Protein AF-A0A246A9D0-F1 (afdb_monomer_lite)

Foldseek 3Di:
DDDAAADDQLCQFAVAADAFLLLLLCQQAVVVCVQLVVDDDPQWDHDNQWIDHPNAIAGEFEAEDDQFPPDRSVQLDDADPPVCCVVRPRNRHTGFQWCADPPPPPHYTYGYDAQLSSVVSSQSRHFDSPLQTGRLSQLLVQQPVLLVQAHDNRDRRALQSVQLRQQRGDDDQKHFQFKDFPQVLVLVLQQVVCVVVVHDRGHRDGDGGAHLQVDAFSKWKGWAFSDDSRGTGIKTFNGGWDWDDPVLADPDDPQFDTKTKTKIWHWFHQDPDTQADSPNPDDDRDHTGTDIAIWMFTAGPRRHGFWIGSDSPGHIDGAPPRDPDPPDTHIGMITIMTGD

Secondary structure (DSSP, 8-state):
-PPP--S--HHHH-SS-BSSHHHHHHHHHHHHHHHTTSS--TTEEEETTEEEETTEEEEEEEE---PPTT--GGGG--PPPTTTTTTS-TTTS----EEE-TTS-TTEEEEE--HHHHHHHHHHSBS-SSTTT-HHHHHHHHB-TT-TTS--TT----HHHHHHHGGGBPSSSEEEEEEEE-HHHHHHHHHHHHHHTT----------B--GGG--TT-EEEEEESSSSS-EEEEEESSPPEEE-GGGSSS--TT--EEEEEEEEEE--SSSS-SS-----S--S----EEEEEEEEEE-TT--EEEEESSTTSPPEEBTTT-S--SS--EEEEEEEEE-

Structure (mmCIF, N/CA/C/O backbone):
data_AF-A0A246A9D0-F1
#
_entry.id   AF-A0A246A9D0-F1
#
loop_
_atom_site.group_PDB
_atom_site.id
_atom_site.type_symbol
_atom_site.label_atom_id
_atom_site.label_alt_id
_atom_site.label_comp_id
_atom_site.label_asym_id
_atom_site.label_entity_id
_atom_site.label_seq_id
_atom_site.pdbx_PDB_ins_code
_atom_site.Cartn_x
_atom_site.Cartn_y
_atom_site.Cartn_z
_atom_site.occupancy
_atom_site.B_iso_or_equiv
_atom_site.auth_seq_id
_atom_site.auth_comp_id
_atom_site.auth_asym_id
_atom_site.auth_atom_id
_atom_site.pdbx_PDB_model_num
ATOM 1 N N . MET A 1 1 ? 21.970 18.737 13.808 1.00 28.14 1 MET A N 1
ATOM 2 C CA . MET A 1 1 ? 21.543 17.536 13.067 1.00 28.14 1 MET A CA 1
ATOM 3 C C . MET A 1 1 ? 21.321 17.969 11.633 1.00 28.14 1 MET A C 1
ATOM 5 O O . MET A 1 1 ? 20.649 18.972 11.438 1.00 28.14 1 MET A O 1
ATOM 9 N N . LEU A 1 2 ? 22.009 17.338 10.680 1.00 22.83 2 LEU A N 1
ATOM 10 C CA . LEU A 1 2 ? 21.903 17.674 9.257 1.00 22.83 2 LEU A CA 1
ATOM 11 C C . LEU A 1 2 ? 20.513 17.261 8.746 1.00 22.83 2 LEU A C 1
ATOM 13 O O . LEU A 1 2 ? 20.059 16.183 9.126 1.00 22.83 2 LEU A O 1
ATOM 17 N N . PRO A 1 3 ? 19.841 18.086 7.925 1.00 24.70 3 PRO A N 1
ATOM 18 C CA . PRO A 1 3 ? 18.608 17.685 7.265 1.00 24.70 3 PRO A CA 1
ATOM 19 C C . PRO A 1 3 ? 18.956 16.577 6.277 1.00 24.70 3 PRO A C 1
ATOM 21 O O . PRO A 1 3 ? 19.857 16.742 5.451 1.00 24.70 3 PRO A O 1
ATOM 24 N N . ILE A 1 4 ? 18.300 15.432 6.409 1.00 28.48 4 ILE A N 1
ATOM 25 C CA . ILE A 1 4 ? 18.505 14.326 5.491 1.00 28.48 4 ILE A CA 1
ATOM 26 C C . ILE A 1 4 ? 17.494 14.472 4.350 1.00 28.48 4 ILE A C 1
ATOM 28 O O . ILE A 1 4 ? 16.299 14.566 4.594 1.00 28.48 4 ILE A O 1
ATOM 32 N N . ASN A 1 5 ? 17.998 14.594 3.121 1.00 30.86 5 ASN A N 1
ATOM 33 C CA . ASN A 1 5 ? 17.214 14.730 1.894 1.00 30.86 5 ASN A CA 1
ATOM 34 C C . ASN A 1 5 ? 16.819 13.334 1.387 1.00 30.86 5 ASN A C 1
ATOM 36 O O . ASN A 1 5 ? 17.647 12.672 0.766 1.00 30.86 5 ASN A O 1
ATOM 40 N N . TYR A 1 6 ? 15.579 12.895 1.592 1.00 46.28 6 TYR A N 1
ATOM 41 C CA . TYR A 1 6 ? 15.056 11.665 0.978 1.00 46.28 6 TYR A CA 1
ATOM 42 C C . TYR A 1 6 ? 13.745 11.887 0.250 1.00 46.28 6 TYR A C 1
ATOM 44 O O . TYR A 1 6 ? 12.686 11.704 0.813 1.00 46.28 6 TYR A O 1
ATOM 52 N N . PHE A 1 7 ? 13.859 12.357 -0.979 1.00 51.41 7 PHE A N 1
ATOM 53 C CA . PHE A 1 7 ? 13.058 12.110 -2.178 1.00 51.41 7 PHE A CA 1
ATOM 54 C C . PHE A 1 7 ? 13.667 13.122 -3.146 1.00 51.41 7 PHE A C 1
ATOM 56 O O . PHE A 1 7 ? 13.762 14.310 -2.826 1.00 51.41 7 PHE A O 1
ATOM 63 N N . ALA A 1 8 ? 14.146 12.682 -4.306 1.00 51.03 8 ALA A N 1
ATOM 64 C CA . ALA A 1 8 ? 14.283 13.639 -5.392 1.00 51.03 8 ALA A CA 1
ATOM 65 C C . ALA A 1 8 ? 12.881 14.266 -5.623 1.00 51.03 8 ALA A C 1
ATOM 67 O O . ALA A 1 8 ? 11.879 13.639 -5.272 1.00 51.03 8 ALA A O 1
ATOM 68 N N . GLY A 1 9 ? 12.764 15.522 -6.065 1.00 54.88 9 GLY A N 1
ATOM 69 C CA . GLY A 1 9 ? 11.432 16.128 -6.230 1.00 54.88 9 GLY A CA 1
ATOM 70 C C . GLY A 1 9 ? 10.523 15.247 -7.110 1.00 54.88 9 GLY A C 1
ATOM 71 O O . GLY A 1 9 ? 11.041 14.381 -7.820 1.00 54.88 9 GLY A O 1
ATOM 72 N N . PRO A 1 10 ? 9.185 15.393 -7.074 1.00 63.19 10 PRO A N 1
ATOM 73 C CA . PRO A 1 10 ? 8.278 14.555 -7.870 1.00 63.19 10 PRO A CA 1
ATOM 74 C C . PRO A 1 10 ? 8.695 14.403 -9.348 1.00 63.19 10 PRO A C 1
ATOM 76 O O . PRO A 1 10 ? 8.518 13.339 -9.939 1.00 63.19 10 PRO A O 1
ATOM 79 N N . GLU A 1 11 ? 9.321 15.441 -9.909 1.00 64.56 11 GLU A N 1
ATOM 80 C CA . GLU A 1 11 ? 9.897 15.514 -11.256 1.00 64.56 11 GLU A CA 1
ATOM 81 C C . GLU A 1 11 ? 11.075 14.569 -11.532 1.00 64.56 11 GLU A C 1
ATOM 83 O O . GLU A 1 11 ? 11.396 14.302 -12.686 1.00 64.56 11 GLU A O 1
ATOM 88 N N . ALA A 1 12 ? 11.747 14.084 -10.495 1.00 62.94 12 ALA A N 1
ATOM 89 C CA . ALA A 1 12 ? 12.838 13.137 -10.635 1.00 62.94 12 ALA A CA 1
ATOM 90 C C . ALA A 1 12 ? 12.318 11.712 -10.837 1.00 62.94 12 ALA A C 1
ATOM 92 O O . ALA A 1 12 ? 12.919 10.940 -11.567 1.00 62.94 12 ALA A O 1
ATOM 93 N N . TYR A 1 13 ? 11.179 11.365 -10.235 1.00 60.91 13 TYR A N 1
ATOM 94 C CA . TYR A 1 13 ? 10.610 10.022 -10.354 1.00 60.91 13 TYR A CA 1
ATOM 95 C C . TYR A 1 13 ? 9.811 9.825 -11.640 1.00 60.91 13 TYR A C 1
ATOM 97 O O . TYR A 1 13 ? 9.681 8.693 -12.100 1.00 60.91 13 TYR A O 1
ATOM 105 N N . ASN A 1 14 ? 9.246 10.896 -12.203 1.00 66.38 14 ASN A N 1
ATOM 106 C CA . ASN A 1 14 ? 8.351 10.812 -13.350 1.00 66.38 14 ASN A CA 1
ATOM 107 C C . ASN A 1 14 ? 8.475 12.048 -14.240 1.00 66.38 14 ASN A C 1
ATOM 109 O O . ASN A 1 14 ? 8.518 13.174 -13.743 1.00 66.38 14 ASN A O 1
ATOM 113 N N . SER A 1 15 ? 8.455 11.849 -15.561 1.00 63.91 15 SER A N 1
ATOM 114 C CA . SER A 1 15 ? 8.306 12.958 -16.512 1.00 63.91 15 SER A CA 1
ATOM 115 C C . SER A 1 15 ? 6.842 13.343 -16.750 1.00 63.91 15 SER A C 1
ATOM 117 O O . SER A 1 15 ? 6.586 14.485 -17.118 1.00 63.91 15 SER A O 1
ATOM 119 N N . ASP A 1 16 ? 5.908 12.414 -16.512 1.00 74.25 16 ASP A N 1
ATOM 120 C CA . ASP A 1 16 ? 4.453 12.598 -16.579 1.00 74.25 16 ASP A CA 1
ATOM 121 C C . ASP A 1 16 ? 3.779 11.925 -15.370 1.00 74.25 16 ASP A C 1
ATOM 123 O O . ASP A 1 16 ? 4.254 10.903 -14.880 1.00 74.25 16 ASP A O 1
ATOM 127 N N . PHE A 1 17 ? 2.679 12.496 -14.873 1.00 82.81 17 PHE A N 1
ATOM 128 C CA . PHE A 1 17 ? 1.976 12.007 -13.679 1.00 82.81 17 PHE A CA 1
ATOM 129 C C . PHE A 1 17 ? 0.718 11.218 -14.044 1.00 82.81 17 PHE A C 1
ATOM 131 O O . PHE A 1 17 ? 0.025 11.535 -15.013 1.00 82.81 17 PHE A O 1
ATOM 138 N N . PHE A 1 18 ? 0.391 10.220 -13.226 1.00 87.88 18 PHE A N 1
ATOM 139 C CA . PHE A 1 18 ? -0.818 9.415 -13.368 1.00 87.88 18 PHE A CA 1
ATOM 140 C C . PHE A 1 18 ? -2.018 10.086 -12.704 1.00 87.88 18 PHE A C 1
ATOM 142 O O . PHE A 1 18 ? -1.890 10.781 -11.689 1.00 87.88 18 PHE A O 1
ATOM 149 N N . ASN A 1 19 ? -3.212 9.826 -13.240 1.00 87.62 19 ASN A N 1
ATOM 150 C CA . ASN A 1 19 ? -4.444 10.410 -12.711 1.00 87.62 19 ASN A CA 1
ATOM 151 C C . ASN A 1 19 ? -4.951 9.671 -11.470 1.00 87.62 19 ASN A C 1
ATOM 153 O O . ASN A 1 19 ? -5.721 10.234 -10.696 1.00 87.62 19 ASN A O 1
ATOM 157 N N . SER A 1 20 ? -4.542 8.415 -11.280 1.00 90.50 20 SER A N 1
ATOM 158 C CA . SER A 1 20 ? -4.981 7.582 -10.162 1.00 90.50 20 SER A CA 1
ATOM 159 C C . SER A 1 20 ? -3.863 6.693 -9.625 1.00 90.50 20 SER A C 1
ATOM 161 O O . SER A 1 20 ? -2.919 6.335 -10.332 1.00 90.50 20 SER A O 1
ATOM 163 N N . THR A 1 21 ? -4.013 6.271 -8.372 1.00 91.94 21 THR A N 1
ATOM 164 C CA . THR A 1 21 ? -3.159 5.263 -7.729 1.00 91.94 21 THR A CA 1
ATOM 165 C C . THR A 1 21 ? -3.226 3.902 -8.427 1.00 91.94 21 THR A C 1
ATOM 167 O O . THR A 1 21 ? -2.235 3.176 -8.430 1.00 91.94 21 THR A O 1
ATOM 170 N N . ALA A 1 22 ? -4.344 3.557 -9.075 1.00 92.94 22 ALA A N 1
ATOM 171 C CA . ALA A 1 22 ? -4.466 2.337 -9.877 1.00 92.94 22 ALA A CA 1
ATOM 172 C C . ALA A 1 22 ? -3.540 2.368 -11.107 1.00 92.94 22 ALA A C 1
ATOM 174 O O . ALA A 1 22 ? -2.776 1.434 -11.335 1.00 92.94 22 ALA A O 1
ATOM 175 N N . GLU A 1 23 ? -3.560 3.467 -11.866 1.00 89.75 23 GLU A N 1
ATOM 176 C CA . GLU A 1 23 ? -2.679 3.650 -13.027 1.00 89.75 23 GLU A CA 1
ATOM 177 C C . GLU A 1 23 ? -1.203 3.685 -12.610 1.00 89.75 23 GLU A C 1
ATOM 179 O O . GLU A 1 23 ? -0.378 2.980 -13.192 1.00 89.75 23 GLU A O 1
ATOM 184 N N . ALA A 1 24 ? -0.882 4.447 -11.559 1.00 88.69 24 ALA A N 1
ATOM 185 C CA . ALA A 1 24 ? 0.480 4.536 -11.045 1.00 88.69 24 ALA A CA 1
ATOM 186 C C . ALA A 1 24 ? 0.997 3.187 -10.532 1.00 88.69 24 ALA A C 1
ATOM 188 O O . ALA A 1 24 ? 2.114 2.798 -10.854 1.00 88.69 24 ALA A O 1
ATOM 189 N N . SER A 1 25 ? 0.197 2.445 -9.762 1.00 88.69 25 SER A N 1
ATOM 190 C CA . SER A 1 25 ? 0.601 1.130 -9.248 1.00 88.69 25 SER A CA 1
ATOM 191 C C . SER A 1 25 ? 0.825 0.111 -10.359 1.00 88.69 25 SER A C 1
ATOM 193 O O . SER A 1 25 ? 1.822 -0.612 -10.304 1.00 88.69 25 SER A O 1
ATOM 195 N N . PHE A 1 26 ? -0.002 0.108 -11.408 1.00 86.81 26 PHE A N 1
ATOM 196 C CA . PHE A 1 26 ? 0.259 -0.694 -12.602 1.00 86.81 26 PHE A CA 1
ATOM 197 C C . PHE A 1 26 ? 1.587 -0.296 -13.259 1.00 86.81 26 PHE A C 1
ATOM 199 O O . PHE A 1 26 ? 2.424 -1.163 -13.517 1.00 86.81 26 PHE A O 1
ATOM 206 N N . ALA A 1 27 ? 1.827 0.997 -13.486 1.00 81.56 27 ALA A N 1
ATOM 207 C CA . ALA A 1 27 ? 3.037 1.474 -14.151 1.00 81.56 27 ALA A CA 1
ATOM 208 C C . ALA A 1 27 ? 4.320 1.195 -13.345 1.00 81.56 27 ALA A C 1
ATOM 210 O O . ALA A 1 27 ? 5.286 0.680 -13.906 1.00 81.56 27 ALA A O 1
ATOM 211 N N . VAL A 1 28 ? 4.319 1.451 -12.028 1.00 80.19 28 VAL A N 1
ATOM 212 C CA . VAL A 1 28 ? 5.441 1.130 -11.122 1.00 80.19 28 VAL A CA 1
ATOM 213 C C . VAL A 1 28 ? 5.707 -0.383 -11.090 1.00 80.19 28 VAL A C 1
ATOM 215 O O . VAL A 1 28 ? 6.864 -0.801 -11.055 1.00 80.19 28 VAL A O 1
ATOM 218 N N . SER A 1 29 ? 4.658 -1.214 -11.115 1.00 78.88 29 SER A N 1
ATOM 219 C CA . SER A 1 29 ? 4.781 -2.682 -11.048 1.00 78.88 29 SER A CA 1
ATOM 220 C C . SER A 1 29 ? 5.151 -3.320 -12.386 1.00 78.88 29 SER A C 1
ATOM 222 O O . SER A 1 29 ? 5.727 -4.407 -12.413 1.00 78.88 29 SER A O 1
ATOM 224 N N . THR A 1 30 ? 4.860 -2.657 -13.508 1.00 78.75 30 THR A N 1
ATOM 225 C CA . THR A 1 30 ? 4.996 -3.227 -14.855 1.00 78.75 30 THR A CA 1
ATOM 226 C C . THR A 1 30 ? 6.380 -3.824 -15.163 1.00 78.75 30 THR A C 1
ATOM 228 O O . THR A 1 30 ? 6.395 -4.917 -15.730 1.00 78.75 30 THR A O 1
ATOM 231 N N . PRO A 1 31 ? 7.545 -3.268 -14.764 1.00 71.81 31 PRO A N 1
ATOM 232 C CA . PRO A 1 31 ? 8.805 -3.895 -15.151 1.00 71.81 31 PRO A CA 1
ATOM 233 C C . PRO A 1 31 ? 8.997 -5.244 -14.443 1.00 71.81 31 PRO A C 1
ATOM 235 O O . PRO A 1 31 ? 9.498 -6.197 -15.041 1.00 71.81 31 PRO A O 1
ATOM 238 N N . TYR A 1 32 ? 8.534 -5.352 -13.195 1.00 73.25 32 TYR A N 1
ATOM 239 C CA . TYR A 1 32 ? 8.558 -6.589 -12.417 1.00 73.25 32 TYR A CA 1
ATOM 240 C C . TYR A 1 32 ? 7.577 -7.621 -12.985 1.00 73.25 32 TYR A C 1
ATOM 242 O O . TYR A 1 32 ? 7.938 -8.782 -13.168 1.00 73.25 32 TYR A O 1
ATOM 250 N N . LEU A 1 33 ? 6.372 -7.187 -13.364 1.00 74.62 33 LEU A N 1
ATOM 251 C CA . LEU A 1 33 ? 5.367 -8.051 -13.986 1.00 74.62 33 LEU A CA 1
ATOM 252 C C . LEU A 1 33 ? 5.817 -8.574 -15.361 1.00 74.62 33 LEU A C 1
ATOM 254 O O . LEU A 1 33 ? 5.538 -9.726 -15.695 1.00 74.62 33 LEU A O 1
ATOM 258 N N . VAL A 1 34 ? 6.525 -7.758 -16.152 1.00 72.94 34 VAL A N 1
ATOM 259 C CA . VAL A 1 34 ? 7.149 -8.184 -17.417 1.00 72.94 34 VAL A CA 1
ATOM 260 C C . VAL A 1 34 ? 8.218 -9.235 -17.140 1.00 72.94 34 VAL A C 1
ATOM 262 O O . VAL A 1 34 ? 8.180 -10.304 -17.744 1.00 72.94 34 VAL A O 1
ATOM 265 N N . ALA A 1 35 ? 9.125 -8.980 -16.191 1.00 68.94 35 ALA A N 1
ATOM 266 C CA . ALA A 1 35 ? 10.177 -9.927 -15.811 1.00 68.94 35 ALA A CA 1
ATOM 267 C C . ALA A 1 35 ? 9.616 -11.271 -15.297 1.00 68.94 35 ALA A C 1
ATOM 269 O O . ALA A 1 35 ? 10.199 -12.327 -15.534 1.00 68.94 35 ALA A O 1
ATOM 270 N N . GLN A 1 36 ? 8.452 -11.250 -14.643 1.00 68.81 36 GLN A N 1
ATOM 271 C CA . GLN A 1 36 ? 7.728 -12.446 -14.196 1.00 68.81 36 GLN A CA 1
ATOM 272 C C . GLN A 1 36 ? 6.950 -13.155 -15.322 1.00 68.81 36 GLN A C 1
ATOM 274 O O . GLN A 1 36 ? 6.473 -14.272 -15.126 1.00 68.81 36 GLN A O 1
ATOM 279 N N . GLY A 1 37 ? 6.802 -12.534 -16.497 1.00 68.75 37 GLY A N 1
ATOM 280 C CA . GLY A 1 37 ? 5.981 -13.047 -17.599 1.00 68.75 37 GLY A CA 1
ATOM 281 C C . GLY A 1 37 ? 4.470 -12.894 -17.382 1.00 68.75 37 GLY A C 1
ATOM 282 O O . GLY A 1 37 ? 3.686 -13.514 -18.098 1.00 68.75 37 GLY A O 1
ATOM 283 N N . ASN A 1 38 ? 4.058 -12.076 -16.410 1.00 72.25 38 ASN A N 1
ATOM 284 C CA . ASN A 1 38 ? 2.654 -11.801 -16.097 1.00 72.25 38 ASN A CA 1
ATOM 285 C C . ASN A 1 38 ? 2.011 -10.829 -17.094 1.00 72.25 38 ASN A C 1
ATOM 287 O O . ASN A 1 38 ? 0.802 -10.880 -17.316 1.00 72.25 38 ASN A O 1
ATOM 291 N N . ILE A 1 39 ? 2.809 -9.953 -17.706 1.00 75.62 39 ILE A N 1
ATOM 292 C CA . ILE A 1 39 ? 2.369 -9.032 -18.757 1.00 75.62 39 ILE A CA 1
ATOM 293 C C . ILE A 1 39 ? 3.378 -9.012 -19.908 1.00 75.62 39 ILE A C 1
ATOM 295 O O . ILE A 1 39 ? 4.561 -9.297 -19.727 1.00 75.62 39 ILE A O 1
ATOM 299 N N . SER A 1 40 ? 2.910 -8.650 -21.101 1.00 76.69 40 SER A N 1
ATOM 300 C CA . SER A 1 40 ? 3.742 -8.507 -22.297 1.00 76.69 40 SER A CA 1
ATOM 301 C C . SER A 1 40 ? 3.737 -7.064 -22.786 1.00 76.69 40 SER A C 1
ATOM 303 O O . SER A 1 40 ? 2.664 -6.483 -22.954 1.00 76.69 40 SER A O 1
ATOM 305 N N . ILE A 1 41 ? 4.914 -6.524 -23.097 1.00 75.88 41 ILE A N 1
ATOM 306 C CA . ILE A 1 41 ? 5.061 -5.268 -23.839 1.00 75.88 41 ILE A CA 1
ATOM 307 C C . ILE A 1 41 ? 5.389 -5.629 -25.298 1.00 75.88 41 ILE A C 1
ATOM 309 O O . ILE A 1 41 ? 6.207 -6.528 -25.515 1.00 75.88 41 ILE A O 1
ATOM 313 N N . PRO A 1 42 ? 4.766 -4.984 -26.304 1.00 79.56 42 PRO A N 1
ATOM 314 C CA . PRO A 1 42 ? 5.125 -5.194 -27.704 1.00 79.56 42 PRO A CA 1
ATOM 315 C C . PRO A 1 42 ? 6.637 -5.082 -27.931 1.00 79.56 42 PRO A C 1
ATOM 317 O O . PRO A 1 42 ? 7.289 -4.204 -27.375 1.00 79.56 42 PRO A O 1
ATOM 320 N N . ASP A 1 43 ? 7.183 -5.999 -28.730 1.00 75.19 43 ASP A N 1
ATOM 321 C CA . ASP A 1 43 ? 8.608 -6.080 -29.087 1.00 75.19 43 ASP A CA 1
ATOM 322 C C . ASP A 1 43 ? 9.583 -6.348 -27.920 1.00 75.19 43 ASP A C 1
ATOM 324 O O . ASP A 1 43 ? 10.793 -6.450 -28.141 1.00 75.19 43 ASP A O 1
ATOM 328 N N . VAL A 1 44 ? 9.072 -6.538 -26.697 1.00 76.06 44 VAL A N 1
ATOM 329 C CA . VAL A 1 44 ? 9.837 -6.990 -25.531 1.00 76.06 44 VAL A CA 1
ATOM 330 C C . VAL A 1 44 ? 9.671 -8.498 -25.364 1.00 76.06 44 VAL A C 1
ATOM 332 O O . VAL A 1 44 ? 8.563 -9.032 -25.337 1.00 76.06 44 VAL A O 1
ATOM 335 N N . THR A 1 45 ? 10.787 -9.205 -25.223 1.00 77.00 45 THR A N 1
ATOM 336 C CA . THR A 1 45 ? 10.825 -10.648 -24.960 1.00 77.00 45 THR A CA 1
ATOM 337 C C . THR A 1 45 ? 11.533 -10.916 -23.643 1.00 77.00 45 THR A C 1
ATOM 339 O O . THR A 1 45 ? 12.556 -10.301 -23.355 1.00 77.00 45 THR A O 1
ATOM 342 N N . VAL A 1 46 ? 10.994 -11.831 -22.839 1.00 72.69 46 VAL A N 1
ATOM 343 C CA . VAL A 1 46 ? 11.550 -12.178 -21.526 1.00 72.69 46 VAL A CA 1
ATOM 344 C C . VAL A 1 46 ? 11.895 -13.660 -21.493 1.00 72.69 46 VAL A C 1
ATOM 346 O O . VAL A 1 46 ? 11.076 -14.502 -21.860 1.00 72.69 46 VAL A O 1
ATOM 349 N N . SER A 1 47 ? 13.118 -13.979 -21.074 1.00 73.88 47 SER A N 1
ATOM 350 C CA . SER A 1 47 ? 13.610 -15.347 -20.908 1.00 73.88 47 SER A CA 1
ATOM 351 C C . SER A 1 47 ? 14.502 -15.427 -19.672 1.00 73.88 47 SER A C 1
ATOM 353 O O . SER A 1 47 ? 15.661 -15.016 -19.709 1.00 73.88 47 SER A O 1
ATOM 355 N N . GLY A 1 48 ? 13.972 -15.978 -18.578 1.00 69.31 48 GLY A N 1
ATOM 356 C CA . GLY A 1 48 ? 14.650 -15.937 -17.280 1.00 69.31 48 GLY A CA 1
ATOM 357 C C . GLY A 1 48 ? 14.797 -14.492 -16.802 1.00 69.31 48 GLY A C 1
ATOM 358 O O . GLY A 1 48 ? 13.833 -13.739 -16.827 1.00 69.31 48 GLY A O 1
ATOM 359 N N . GLU A 1 49 ? 16.006 -14.097 -16.413 1.00 68.12 49 GLU A N 1
ATOM 360 C CA . GLU A 1 49 ? 16.332 -12.715 -16.027 1.00 68.12 49 GLU A CA 1
ATOM 361 C C . GLU A 1 49 ? 16.587 -11.808 -17.241 1.00 68.12 49 GLU A C 1
ATOM 363 O O . GLU A 1 49 ? 16.846 -10.621 -17.087 1.00 68.12 49 GLU A O 1
ATOM 368 N N . THR A 1 50 ? 16.556 -12.334 -18.468 1.00 72.62 50 THR A N 1
ATOM 369 C CA . THR A 1 50 ? 16.877 -11.545 -19.658 1.00 72.62 50 THR A CA 1
ATOM 370 C C . THR A 1 50 ? 15.630 -10.900 -20.260 1.00 72.62 50 THR A C 1
ATOM 372 O O . THR A 1 50 ? 14.727 -11.602 -20.711 1.00 72.62 50 THR A O 1
ATOM 375 N N . VAL A 1 51 ? 15.623 -9.569 -20.349 1.00 72.00 51 VAL A N 1
ATOM 376 C CA . VAL A 1 51 ? 14.657 -8.745 -21.086 1.00 72.00 51 VAL A CA 1
ATOM 377 C C . VAL A 1 51 ? 15.310 -8.283 -22.387 1.00 72.00 51 VAL A C 1
ATOM 379 O O . VAL A 1 51 ? 16.347 -7.629 -22.355 1.00 72.00 51 VAL A O 1
ATOM 382 N N . SER A 1 52 ? 14.732 -8.611 -23.542 1.00 74.81 52 SER A N 1
ATOM 383 C CA . SER A 1 52 ? 15.273 -8.225 -24.851 1.00 74.81 52 SER A CA 1
ATOM 384 C C . SER A 1 52 ? 14.295 -7.384 -25.663 1.00 74.81 52 SER A C 1
ATOM 386 O O . SER A 1 52 ? 13.117 -7.719 -25.744 1.00 74.81 52 SER A O 1
ATOM 388 N N . PHE A 1 53 ? 14.802 -6.339 -26.314 1.00 72.44 53 PHE A N 1
ATOM 389 C CA . PHE A 1 53 ? 14.054 -5.419 -27.174 1.00 72.44 53 PHE A CA 1
ATOM 390 C C . PHE A 1 53 ? 14.931 -4.979 -28.350 1.00 72.44 53 PHE A C 1
ATOM 392 O O . PHE A 1 53 ? 16.087 -4.608 -28.155 1.00 72.44 53 PHE A O 1
ATOM 399 N N . ASN A 1 54 ? 14.411 -5.026 -29.582 1.00 70.12 54 ASN A N 1
ATOM 400 C CA . ASN A 1 54 ? 15.146 -4.629 -30.797 1.00 70.12 54 ASN A CA 1
ATOM 401 C C . ASN A 1 54 ? 16.566 -5.239 -30.921 1.00 70.12 54 ASN A C 1
ATOM 403 O O . ASN A 1 54 ? 17.513 -4.566 -31.326 1.00 70.12 54 ASN A O 1
ATOM 407 N N . ASN A 1 55 ? 16.715 -6.532 -30.601 1.00 67.00 55 ASN A N 1
ATOM 408 C CA . ASN A 1 55 ? 17.988 -7.280 -30.571 1.00 67.00 55 ASN A CA 1
ATOM 409 C C . ASN A 1 55 ? 19.005 -6.828 -29.503 1.00 67.00 55 ASN A C 1
ATOM 411 O O . ASN A 1 55 ? 20.151 -7.278 -29.530 1.00 67.00 55 ASN A O 1
ATOM 415 N N . ILE A 1 56 ? 18.606 -5.973 -28.561 1.00 68.00 56 ILE A N 1
ATOM 416 C CA . ILE A 1 56 ? 19.387 -5.644 -27.366 1.00 68.00 56 ILE A CA 1
ATOM 417 C C . ILE A 1 56 ? 18.848 -6.495 -26.222 1.00 68.00 56 ILE A C 1
ATOM 419 O O . ILE A 1 56 ? 17.646 -6.483 -25.974 1.00 68.00 56 ILE A O 1
ATOM 423 N N . ALA A 1 57 ? 19.724 -7.240 -25.554 1.00 72.44 57 ALA A N 1
ATOM 424 C CA . ALA A 1 57 ? 19.383 -8.060 -24.399 1.00 72.44 57 ALA A CA 1
ATOM 425 C C . ALA A 1 57 ? 19.943 -7.422 -23.128 1.00 72.44 57 ALA A C 1
ATOM 427 O O . ALA A 1 57 ? 21.119 -7.054 -23.075 1.00 72.44 57 ALA A O 1
ATOM 428 N N . PHE A 1 58 ? 19.097 -7.323 -22.113 1.00 68.31 58 PHE A N 1
ATOM 429 C CA . PHE A 1 58 ? 19.426 -6.825 -20.790 1.00 68.31 58 PHE A CA 1
ATOM 430 C C . PHE A 1 58 ? 19.166 -7.918 -19.762 1.00 68.31 58 PHE A C 1
ATOM 432 O O . PHE A 1 58 ? 18.155 -8.603 -19.849 1.00 68.31 58 PHE A O 1
ATOM 439 N N . THR A 1 59 ? 20.038 -8.072 -18.776 1.00 70.06 59 THR A N 1
ATOM 440 C CA . THR A 1 59 ? 19.773 -8.915 -17.608 1.00 70.06 59 THR A CA 1
ATOM 441 C C . THR A 1 59 ? 19.184 -8.038 -16.511 1.00 70.06 59 THR A C 1
ATOM 443 O O . THR A 1 59 ? 19.820 -7.076 -16.092 1.00 70.06 59 THR A O 1
ATOM 446 N N . VAL A 1 60 ? 17.981 -8.358 -16.049 1.00 64.62 60 VAL A N 1
ATOM 447 C CA . VAL A 1 60 ? 17.295 -7.706 -14.938 1.00 64.62 60 VAL A CA 1
ATOM 448 C C . VAL A 1 60 ? 17.326 -8.647 -13.741 1.00 64.62 60 VAL A C 1
ATOM 450 O O . VAL A 1 60 ? 16.603 -9.639 -13.687 1.00 64.62 60 VAL A O 1
ATOM 453 N N . LEU A 1 61 ? 18.180 -8.318 -12.780 1.00 63.47 61 LEU A N 1
ATOM 454 C CA . LEU A 1 61 ? 18.183 -8.915 -11.452 1.00 63.47 61 LEU A CA 1
ATOM 455 C C . LEU A 1 61 ? 17.191 -8.153 -10.583 1.00 63.47 61 LEU A C 1
ATOM 457 O O . LEU A 1 61 ? 17.008 -6.951 -10.770 1.00 63.47 61 LEU A O 1
ATOM 461 N N . THR A 1 62 ? 16.576 -8.805 -9.607 1.00 57.03 62 THR A N 1
ATOM 462 C CA . THR A 1 62 ? 15.714 -8.115 -8.649 1.00 57.03 62 THR A CA 1
ATOM 463 C C . THR A 1 62 ? 16.137 -8.466 -7.227 1.00 57.03 62 THR A C 1
ATOM 465 O O . THR A 1 62 ? 16.326 -9.639 -6.907 1.00 57.03 62 THR A O 1
ATOM 468 N N . ASN A 1 63 ? 16.337 -7.434 -6.404 1.00 56.44 63 ASN A N 1
ATOM 469 C CA . ASN A 1 63 ? 16.809 -7.521 -5.027 1.00 56.44 63 ASN A CA 1
ATOM 470 C C . ASN A 1 63 ? 15.804 -6.834 -4.091 1.00 56.44 63 ASN A C 1
ATOM 472 O O . ASN A 1 63 ? 15.502 -5.649 -4.245 1.00 56.44 63 ASN A O 1
ATOM 476 N N . TYR A 1 64 ? 15.334 -7.560 -3.080 1.00 54.38 64 TYR A N 1
ATOM 477 C CA . TYR A 1 64 ? 14.585 -7.006 -1.966 1.00 54.38 64 TYR A CA 1
ATOM 478 C C . TYR A 1 64 ? 15.571 -6.294 -1.050 1.00 54.38 64 TYR A C 1
ATOM 480 O O . TYR A 1 64 ? 16.563 -6.881 -0.611 1.00 54.38 64 TYR A O 1
ATOM 488 N N . ILE A 1 65 ? 15.310 -5.025 -0.761 1.00 54.25 65 ILE A N 1
ATOM 489 C CA . ILE A 1 65 ? 16.033 -4.298 0.275 1.00 54.25 65 ILE A CA 1
ATOM 490 C C . ILE A 1 65 ? 14.985 -3.666 1.171 1.00 54.25 65 ILE A C 1
ATOM 492 O O . ILE A 1 65 ? 14.376 -2.674 0.791 1.00 54.25 65 ILE A O 1
ATOM 496 N N . ASN A 1 66 ? 14.816 -4.230 2.366 1.00 49.78 66 ASN A N 1
ATOM 497 C CA . ASN A 1 66 ? 14.201 -3.504 3.466 1.00 49.78 66 ASN A CA 1
ATOM 498 C C . ASN A 1 66 ? 15.252 -2.503 3.975 1.00 49.78 66 ASN A C 1
ATOM 500 O O . ASN A 1 66 ? 16.301 -2.940 4.471 1.00 49.78 66 ASN A O 1
ATOM 504 N N . P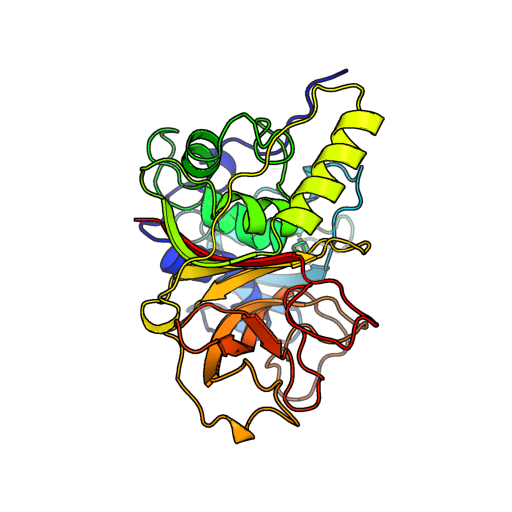RO A 1 67 ? 15.065 -1.185 3.812 1.00 43.78 67 PRO A N 1
ATOM 505 C CA . PRO A 1 67 ? 15.993 -0.214 4.356 1.00 43.78 67 PRO A CA 1
ATOM 506 C C . PRO A 1 67 ? 16.036 -0.398 5.873 1.00 43.78 67 PRO A C 1
ATOM 508 O O . PRO A 1 67 ? 15.046 -0.235 6.583 1.00 43.78 67 PRO A O 1
ATOM 511 N N . GLY A 1 68 ? 17.202 -0.735 6.411 1.00 36.50 68 GLY A N 1
ATOM 512 C CA . GLY A 1 68 ? 17.365 -0.656 7.855 1.00 36.50 68 GLY A CA 1
ATOM 513 C C . GLY A 1 68 ? 17.142 0.791 8.320 1.00 36.50 68 GLY A C 1
ATOM 514 O O . GLY A 1 68 ? 17.444 1.727 7.568 1.00 36.50 68 GLY A O 1
ATOM 515 N N . PRO A 1 69 ? 16.706 1.020 9.571 1.00 35.53 69 PRO A N 1
ATOM 516 C CA . PRO A 1 69 ? 16.878 2.331 10.183 1.00 35.53 69 PRO A CA 1
ATOM 517 C C . PRO A 1 69 ? 18.366 2.694 10.040 1.00 35.53 69 PRO A C 1
ATOM 519 O O . PRO A 1 69 ? 19.224 1.958 10.530 1.00 35.53 69 PRO A O 1
ATOM 522 N N . ASN A 1 70 ? 18.668 3.782 9.318 1.00 37.03 70 ASN A N 1
ATOM 523 C CA . ASN A 1 70 ? 20.005 4.265 8.911 1.00 37.03 70 ASN A CA 1
ATOM 524 C C . ASN A 1 70 ? 20.581 3.809 7.549 1.00 37.03 70 ASN A C 1
ATOM 526 O O . ASN A 1 70 ? 21.725 4.164 7.256 1.00 37.03 70 ASN A O 1
ATOM 530 N N . SER A 1 71 ? 19.860 3.088 6.684 1.00 41.28 71 SER A N 1
ATOM 531 C CA . SER A 1 71 ? 20.304 2.958 5.283 1.00 41.28 71 SER A CA 1
ATOM 532 C C . SER A 1 71 ? 20.105 4.283 4.543 1.00 41.28 71 SER A C 1
ATOM 534 O O . SER A 1 71 ? 19.060 4.917 4.697 1.00 41.28 71 SER A O 1
ATOM 536 N N . SER A 1 72 ? 21.079 4.712 3.735 1.00 42.94 72 SER A N 1
ATOM 537 C CA . SER A 1 72 ? 20.908 5.899 2.897 1.00 42.94 72 SER A CA 1
ATOM 538 C C . SER A 1 72 ? 19.732 5.682 1.934 1.00 42.94 72 SER A C 1
ATOM 540 O O . SER A 1 72 ? 19.674 4.688 1.210 1.00 42.94 72 SER A O 1
ATOM 542 N N . GLY A 1 73 ? 18.778 6.613 1.903 1.00 45.97 73 GLY A N 1
ATOM 543 C CA . GLY A 1 73 ? 17.676 6.638 0.931 1.00 45.97 73 GLY A CA 1
ATOM 544 C C . GLY A 1 73 ? 18.118 6.818 -0.530 1.00 45.97 73 GLY A C 1
ATOM 545 O O . GLY A 1 73 ? 17.283 6.803 -1.425 1.00 45.97 73 GLY A O 1
ATOM 546 N N . GLU A 1 74 ? 19.427 6.897 -0.793 1.00 48.62 74 GLU A N 1
ATOM 547 C CA . GLU A 1 74 ? 20.033 6.701 -2.119 1.00 48.62 74 GLU A CA 1
ATOM 548 C C . GLU A 1 74 ? 19.664 5.336 -2.735 1.00 48.62 74 GLU A C 1
ATOM 550 O O . GLU A 1 74 ? 19.692 5.185 -3.950 1.00 48.62 74 GLU A O 1
ATOM 555 N N . ASN A 1 75 ? 19.253 4.354 -1.923 1.00 49.47 75 ASN A N 1
ATOM 556 C CA . ASN A 1 75 ? 18.780 3.051 -2.405 1.00 49.47 75 ASN A CA 1
ATOM 557 C C . ASN A 1 75 ? 17.355 3.078 -2.996 1.00 49.47 75 ASN A C 1
ATOM 559 O O . ASN A 1 75 ? 16.914 2.079 -3.562 1.00 49.47 75 ASN A O 1
ATOM 563 N N . TYR A 1 76 ? 16.626 4.195 -2.870 1.00 49.59 76 TYR A N 1
ATOM 564 C CA . TYR A 1 76 ? 15.222 4.298 -3.286 1.00 49.59 76 TYR A CA 1
ATOM 565 C C . TYR A 1 76 ? 14.978 5.019 -4.605 1.00 49.59 76 TYR A C 1
ATOM 567 O O . TYR A 1 76 ? 13.862 4.935 -5.134 1.00 49.59 76 TYR A O 1
ATOM 575 N N . TYR A 1 77 ? 16.018 5.637 -5.163 1.00 54.84 77 TYR A N 1
ATOM 576 C CA . TYR A 1 77 ? 15.978 6.319 -6.447 1.00 54.84 77 TYR A CA 1
ATOM 577 C C . TYR A 1 77 ? 17.266 6.080 -7.239 1.00 54.84 77 TYR A C 1
ATOM 579 O O . TYR A 1 77 ? 18.377 6.253 -6.745 1.00 54.84 77 TYR A O 1
ATOM 587 N N . THR A 1 78 ? 17.118 5.687 -8.496 1.00 57.81 78 THR A N 1
ATOM 588 C CA . THR A 1 78 ? 18.184 5.627 -9.492 1.00 57.81 78 THR A CA 1
ATOM 589 C C . THR A 1 78 ? 17.520 5.948 -10.818 1.00 57.81 78 THR A C 1
ATOM 591 O O . THR A 1 78 ? 16.502 5.340 -11.139 1.00 57.81 78 THR A O 1
ATOM 594 N N . GLU A 1 79 ? 18.065 6.911 -11.559 1.00 61.59 79 GLU A N 1
ATOM 595 C CA . GLU A 1 79 ? 17.546 7.257 -12.884 1.00 61.59 79 GLU A CA 1
ATOM 596 C C . GLU A 1 79 ? 17.561 6.033 -13.799 1.00 61.59 79 GLU A C 1
ATOM 598 O O . GLU A 1 79 ? 18.556 5.297 -13.830 1.00 61.59 79 GLU A O 1
ATOM 603 N N . THR A 1 80 ? 16.495 5.851 -14.586 1.00 62.16 80 THR A N 1
ATOM 604 C CA . THR A 1 80 ? 16.490 4.833 -15.638 1.00 62.16 80 THR A CA 1
ATOM 605 C C . THR A 1 80 ? 17.670 5.098 -16.574 1.00 62.16 80 THR A C 1
ATOM 607 O O . THR A 1 80 ? 17.767 6.186 -17.148 1.00 62.16 80 THR A O 1
ATOM 610 N N . PRO A 1 81 ? 18.587 4.135 -16.764 1.00 63.81 81 PRO A N 1
ATOM 611 C CA . PRO A 1 81 ? 19.717 4.334 -17.658 1.00 63.81 81 PRO A CA 1
ATOM 612 C C . PRO A 1 81 ? 19.229 4.584 -19.089 1.00 63.81 81 PRO A C 1
ATOM 614 O O . PRO A 1 81 ? 18.391 3.838 -19.585 1.00 63.81 81 PRO A O 1
ATOM 617 N N . ALA A 1 82 ? 19.799 5.569 -19.792 1.00 68.25 82 ALA A N 1
ATOM 618 C CA . ALA A 1 82 ? 19.362 5.962 -21.143 1.00 68.25 82 ALA A CA 1
ATOM 619 C C . ALA A 1 82 ? 19.296 4.796 -22.155 1.00 68.25 82 ALA A C 1
ATOM 621 O O . ALA A 1 82 ? 18.488 4.794 -23.078 1.00 68.25 82 ALA A O 1
ATOM 622 N N . ALA A 1 83 ? 20.131 3.766 -21.977 1.00 61.22 83 ALA A N 1
ATOM 623 C CA . ALA A 1 83 ? 20.110 2.562 -22.810 1.00 61.22 83 ALA A CA 1
ATOM 624 C C . ALA A 1 83 ? 18.844 1.699 -22.622 1.00 61.22 83 ALA A C 1
ATOM 626 O O . ALA A 1 83 ? 18.529 0.895 -23.495 1.00 61.22 83 ALA A O 1
ATOM 627 N N . PHE A 1 84 ? 18.142 1.854 -21.498 1.00 64.62 84 PHE A N 1
ATOM 628 C CA . PHE A 1 84 ? 16.941 1.110 -21.125 1.00 64.62 84 PHE A CA 1
ATOM 629 C C . PHE A 1 84 ? 15.643 1.882 -21.422 1.00 64.62 84 PHE A C 1
ATOM 631 O O . PHE A 1 84 ? 14.591 1.265 -21.562 1.00 64.62 84 PHE A O 1
ATOM 638 N N . GLU A 1 85 ? 15.709 3.203 -21.622 1.00 69.31 85 GLU A N 1
ATOM 639 C CA . GLU A 1 85 ? 14.552 4.054 -21.955 1.00 69.31 85 GLU A CA 1
ATOM 640 C C . GLU A 1 85 ? 13.720 3.590 -23.171 1.00 69.31 85 GLU A C 1
ATOM 642 O O . GLU A 1 85 ? 12.504 3.763 -23.142 1.00 69.31 85 GLU A O 1
ATOM 647 N N . PRO A 1 86 ? 14.281 2.964 -24.231 1.00 68.81 86 PRO A N 1
ATOM 648 C CA . PRO A 1 86 ? 13.461 2.426 -25.321 1.00 68.81 86 PRO A CA 1
ATOM 649 C C . PRO A 1 86 ? 12.548 1.262 -24.904 1.00 68.81 86 PRO A C 1
ATOM 651 O O . PRO A 1 86 ? 11.517 1.046 -25.532 1.00 68.81 86 PRO A O 1
ATOM 654 N N . VAL A 1 87 ? 12.933 0.515 -23.863 1.00 65.06 87 VAL A N 1
ATOM 655 C CA . VAL A 1 87 ? 12.120 -0.544 -23.234 1.00 65.06 87 VAL A CA 1
ATOM 656 C C . VAL A 1 87 ? 11.203 0.054 -22.167 1.00 65.06 87 VAL A C 1
ATOM 658 O O . VAL A 1 87 ? 10.084 -0.415 -21.970 1.00 65.06 87 VAL A O 1
ATOM 661 N N . TRP A 1 88 ? 11.690 1.101 -21.497 1.00 69.56 88 TRP A N 1
ATOM 662 C CA . TRP A 1 88 ? 11.084 1.722 -20.327 1.00 69.56 88 TRP A CA 1
ATOM 663 C C . TRP A 1 88 ? 10.978 3.251 -20.466 1.00 69.56 88 TRP A C 1
ATOM 665 O O . TRP A 1 88 ? 11.717 3.994 -19.816 1.00 69.56 88 TRP A O 1
ATOM 675 N N . PRO A 1 89 ? 10.106 3.761 -21.352 1.00 67.00 89 PRO A N 1
ATOM 676 C CA . PRO A 1 89 ? 10.022 5.194 -21.599 1.00 67.00 89 PRO A CA 1
ATOM 677 C C . PRO A 1 89 ? 9.393 5.923 -20.405 1.00 67.00 89 PRO A C 1
ATOM 679 O O . PRO A 1 89 ? 8.252 5.639 -20.034 1.00 67.00 89 PRO A O 1
ATOM 682 N N . LYS A 1 90 ? 10.106 6.923 -19.869 1.00 62.84 90 LYS A N 1
ATOM 683 C CA . LYS A 1 90 ? 9.683 7.740 -18.711 1.00 62.84 90 LYS A CA 1
ATOM 684 C C . LYS A 1 90 ? 8.250 8.318 -18.772 1.00 62.84 90 LYS A C 1
ATOM 686 O O . LYS A 1 90 ? 7.616 8.408 -17.726 1.00 62.84 90 LYS A O 1
ATOM 691 N N . PRO A 1 91 ? 7.687 8.680 -19.947 1.00 63.91 91 PRO A N 1
ATOM 692 C CA . PRO A 1 91 ? 6.293 9.136 -20.039 1.00 63.91 91 PRO A CA 1
ATOM 693 C C . PRO A 1 91 ? 5.237 8.069 -19.719 1.00 63.91 91 PRO A C 1
ATOM 695 O O . PRO A 1 91 ? 4.103 8.402 -19.394 1.00 63.91 91 PRO A O 1
ATOM 698 N N . LEU A 1 92 ? 5.573 6.785 -19.873 1.00 62.12 92 LEU A N 1
ATOM 699 C CA . LEU A 1 92 ? 4.646 5.672 -19.631 1.00 62.12 92 LEU A CA 1
ATOM 700 C C . LEU A 1 92 ? 4.915 4.979 -18.302 1.00 62.12 92 LEU A C 1
ATOM 702 O O . LEU A 1 92 ? 4.026 4.323 -17.760 1.00 62.12 92 LEU A O 1
ATOM 706 N N . TYR A 1 93 ? 6.136 5.119 -17.794 1.00 67.50 93 TYR A N 1
ATOM 707 C CA . TYR A 1 93 ? 6.581 4.418 -16.618 1.00 67.50 93 TYR A CA 1
ATOM 708 C C . TYR A 1 93 ? 7.475 5.297 -15.740 1.00 67.50 93 TYR A C 1
ATOM 710 O O . TYR A 1 93 ? 8.411 5.904 -16.260 1.00 67.50 93 TYR A O 1
ATOM 718 N N . PRO A 1 94 ? 7.256 5.310 -14.415 1.00 62.75 94 PRO A N 1
ATOM 719 C CA . PRO A 1 94 ? 8.173 5.931 -13.468 1.00 62.75 94 PRO A CA 1
ATOM 720 C C . PRO A 1 94 ? 9.598 5.412 -13.626 1.00 62.75 94 PRO A C 1
ATOM 722 O O . PRO A 1 94 ? 9.805 4.256 -14.019 1.00 62.75 94 PRO A O 1
ATOM 725 N N . ASP A 1 95 ? 10.573 6.228 -13.223 1.00 61.03 95 ASP A N 1
ATOM 726 C CA . ASP A 1 95 ? 11.937 5.760 -13.016 1.00 61.03 95 ASP A CA 1
ATOM 727 C C . ASP A 1 95 ? 11.915 4.617 -11.990 1.00 61.03 95 ASP A C 1
ATOM 729 O O . ASP A 1 95 ? 11.635 4.786 -10.799 1.00 61.03 95 ASP A O 1
ATOM 733 N N . ALA A 1 96 ? 12.162 3.408 -12.485 1.00 53.66 96 ALA A N 1
ATOM 734 C CA . ALA A 1 96 ? 12.326 2.230 -11.658 1.00 53.66 96 ALA A CA 1
ATOM 735 C C . ALA A 1 96 ? 13.770 2.209 -11.146 1.00 53.66 96 ALA A C 1
ATOM 737 O O . ALA A 1 96 ? 14.692 2.543 -11.889 1.00 53.66 96 ALA A O 1
ATOM 738 N N . VAL A 1 97 ? 13.991 1.812 -9.885 1.00 57.44 97 VAL A N 1
ATOM 739 C CA . VAL A 1 97 ? 15.358 1.688 -9.348 1.00 57.44 97 VAL A CA 1
ATOM 740 C C . VAL A 1 97 ? 16.042 0.512 -10.008 1.00 57.44 97 VAL A C 1
ATOM 742 O O . VAL A 1 97 ? 16.003 -0.597 -9.492 1.00 57.44 97 VAL A O 1
ATOM 745 N N . PHE A 1 98 ? 16.642 0.778 -11.161 1.00 57.75 98 PHE A N 1
ATOM 746 C CA . PHE A 1 98 ? 17.505 -0.120 -11.898 1.00 57.75 98 PHE A CA 1
ATOM 747 C C . PHE A 1 98 ? 18.925 0.404 -11.808 1.00 57.75 98 PHE A C 1
ATOM 749 O O . PHE A 1 98 ? 19.339 1.286 -12.560 1.00 57.75 98 PHE A O 1
ATOM 756 N N . THR A 1 99 ? 19.699 -0.146 -10.881 1.00 59.78 99 THR A N 1
ATOM 757 C CA . THR A 1 99 ? 21.112 0.204 -10.778 1.00 59.78 99 THR A CA 1
ATOM 758 C C . THR A 1 99 ? 21.906 -0.622 -11.791 1.00 59.78 99 THR A C 1
ATOM 760 O O . THR A 1 99 ? 21.823 -1.854 -11.758 1.00 59.78 99 THR A O 1
ATOM 763 N N . PRO A 1 100 ? 22.684 -0.004 -12.701 1.00 61.16 100 PRO A N 1
ATOM 764 C CA . PRO A 1 100 ? 23.561 -0.756 -13.589 1.00 61.16 100 PRO A CA 1
ATOM 765 C C . PRO A 1 100 ? 24.616 -1.504 -12.769 1.00 61.16 100 PRO A C 1
ATOM 767 O O . PRO A 1 100 ? 25.322 -0.914 -11.945 1.00 61.16 100 PRO A O 1
ATOM 770 N N . VAL A 1 101 ? 24.764 -2.806 -13.012 1.00 64.88 101 VAL A N 1
ATOM 771 C CA . VAL A 1 101 ? 25.782 -3.610 -12.329 1.00 64.88 101 VAL A CA 1
ATOM 772 C C . VAL A 1 101 ? 27.141 -3.315 -12.959 1.00 64.88 101 VAL A C 1
ATOM 774 O O . VAL A 1 101 ? 27.464 -3.751 -14.068 1.00 64.88 101 VAL A O 1
ATOM 777 N N . THR A 1 102 ? 27.960 -2.542 -12.246 1.00 56.94 102 THR A N 1
ATOM 778 C CA . THR A 1 102 ? 29.297 -2.158 -12.711 1.00 56.94 102 THR A CA 1
ATOM 779 C C . THR A 1 102 ? 30.188 -3.400 -12.816 1.00 56.94 102 THR A C 1
ATOM 781 O O . THR A 1 102 ? 30.339 -4.145 -11.854 1.00 56.94 102 THR A O 1
ATOM 784 N N . GLY A 1 103 ? 30.795 -3.625 -13.987 1.00 49.91 103 GLY A N 1
ATOM 785 C CA . GLY A 1 103 ? 31.694 -4.763 -14.234 1.00 49.91 103 GLY A CA 1
ATOM 786 C C . GLY A 1 103 ? 31.039 -6.021 -14.822 1.00 49.91 103 GLY A C 1
ATOM 787 O O . GLY A 1 103 ? 31.766 -6.941 -15.186 1.00 49.91 103 GLY A O 1
ATOM 788 N N . ALA A 1 104 ? 29.713 -6.055 -15.002 1.00 50.34 104 ALA A N 1
ATOM 789 C CA . ALA A 1 104 ? 28.987 -7.203 -15.570 1.00 50.34 104 ALA A CA 1
ATOM 790 C C . ALA A 1 104 ? 28.892 -7.217 -17.116 1.00 50.34 104 ALA A C 1
ATOM 792 O O . ALA A 1 104 ? 28.123 -7.985 -17.688 1.00 50.34 104 ALA A O 1
ATOM 793 N N . GLY A 1 105 ? 29.666 -6.375 -17.815 1.00 50.91 105 GLY A N 1
ATOM 794 C CA . GLY A 1 105 ? 29.422 -6.062 -19.229 1.00 50.91 105 GLY A CA 1
ATOM 795 C C . GLY A 1 105 ? 28.186 -5.164 -19.378 1.00 50.91 105 GLY A C 1
ATOM 796 O O . GLY A 1 105 ? 27.260 -5.223 -18.572 1.00 50.91 105 GLY A O 1
ATOM 797 N N . GLY A 1 106 ? 28.181 -4.253 -20.354 1.00 54.38 106 GLY A N 1
ATOM 798 C CA . GLY A 1 106 ? 27.030 -3.367 -20.563 1.00 54.38 106 GLY A CA 1
ATOM 799 C C . GLY A 1 106 ? 25.766 -4.196 -20.805 1.00 54.38 106 GLY A C 1
ATOM 800 O O . GLY A 1 106 ? 25.738 -4.967 -21.757 1.00 54.38 106 GLY A O 1
ATOM 801 N N . GLY A 1 107 ? 24.759 -4.071 -19.936 1.00 61.25 107 GLY A N 1
ATOM 802 C CA . GLY A 1 107 ? 23.473 -4.754 -20.100 1.00 61.25 107 GLY A CA 1
ATOM 803 C C . GLY A 1 107 ? 22.871 -5.397 -18.848 1.00 61.25 107 GLY A C 1
ATOM 804 O O . GLY A 1 107 ? 21.746 -5.862 -18.937 1.00 61.25 107 GLY A O 1
ATOM 805 N N . THR A 1 108 ? 23.550 -5.428 -17.695 1.00 65.19 108 THR A N 1
ATOM 806 C CA . THR A 1 108 ? 22.949 -5.951 -16.446 1.00 65.19 108 THR A CA 1
ATOM 807 C C . THR A 1 108 ? 22.476 -4.822 -15.529 1.00 65.19 108 THR A C 1
ATOM 809 O O . THR A 1 108 ? 23.241 -3.899 -15.243 1.00 65.19 108 THR A O 1
ATOM 812 N N . PHE A 1 109 ? 21.248 -4.930 -15.026 1.00 62.69 109 PHE A N 1
ATOM 813 C CA . PHE A 1 109 ? 20.612 -3.998 -14.097 1.00 62.69 109 PHE A CA 1
ATOM 814 C C . PHE A 1 109 ? 20.022 -4.738 -12.899 1.00 62.69 109 PHE A C 1
ATOM 816 O O . PHE A 1 109 ? 19.560 -5.868 -13.035 1.00 62.69 109 PHE A O 1
ATOM 823 N N . THR A 1 110 ? 19.989 -4.076 -11.745 1.00 60.50 110 THR A N 1
ATOM 824 C CA . THR A 1 110 ? 19.356 -4.588 -10.526 1.00 60.50 110 THR A CA 1
ATOM 825 C C . THR A 1 110 ? 18.185 -3.702 -10.123 1.00 60.50 110 THR A C 1
ATOM 827 O O . THR A 1 110 ? 18.387 -2.529 -9.823 1.00 60.50 110 THR A O 1
ATOM 830 N N . GLY A 1 111 ? 16.986 -4.284 -10.101 1.00 59.28 111 GLY A N 1
ATOM 831 C CA . GLY A 1 111 ? 15.757 -3.730 -9.546 1.00 59.28 111 GLY A CA 1
ATOM 832 C C . GLY A 1 111 ? 15.752 -3.790 -8.018 1.00 59.28 111 GLY A C 1
ATOM 833 O O . GLY A 1 111 ? 15.738 -4.897 -7.488 1.00 59.28 111 GLY A O 1
ATOM 834 N N . THR A 1 112 ? 15.706 -2.656 -7.314 1.00 60.16 112 THR A N 1
ATOM 835 C CA . THR A 1 112 ? 15.663 -2.622 -5.835 1.00 60.16 112 THR A CA 1
ATOM 836 C C . THR A 1 112 ? 14.348 -2.035 -5.324 1.00 60.16 112 THR A C 1
ATOM 838 O O . THR A 1 112 ? 14.060 -0.851 -5.557 1.00 60.16 112 THR A O 1
ATOM 841 N N . LEU A 1 113 ? 13.530 -2.849 -4.643 1.00 63.84 113 LEU A N 1
ATOM 842 C CA . LEU A 1 113 ? 12.258 -2.389 -4.075 1.00 63.84 113 LEU A CA 1
ATOM 843 C C . LEU A 1 113 ? 11.703 -3.295 -2.962 1.00 63.84 113 LEU A C 1
ATOM 845 O O . LEU A 1 113 ? 11.711 -4.515 -3.105 1.00 63.84 113 LEU A O 1
ATOM 849 N N . ASP A 1 114 ? 11.165 -2.678 -1.909 1.00 69.00 114 ASP A N 1
ATOM 850 C CA . ASP A 1 114 ? 10.288 -3.275 -0.894 1.00 69.00 114 ASP A CA 1
ATOM 851 C C . ASP A 1 114 ? 8.859 -2.687 -0.983 1.00 69.00 114 ASP A C 1
ATOM 853 O O . ASP A 1 114 ? 8.571 -1.839 -1.835 1.00 69.00 114 ASP A O 1
ATOM 857 N N . CYS A 1 115 ? 7.942 -3.123 -0.115 1.00 75.06 115 CYS A N 1
ATOM 858 C CA . CYS A 1 115 ? 6.537 -2.698 -0.162 1.00 75.06 115 CYS A CA 1
ATOM 859 C C . CYS A 1 115 ? 6.379 -1.192 0.098 1.00 75.06 115 CYS A C 1
ATOM 861 O O . CYS A 1 115 ? 5.547 -0.527 -0.523 1.00 75.06 115 CYS A O 1
ATOM 863 N N . VAL A 1 116 ? 7.225 -0.626 0.959 1.00 73.50 116 VAL A N 1
ATOM 864 C CA . VAL A 1 116 ? 7.210 0.795 1.313 1.00 73.50 116 VAL A CA 1
ATOM 865 C C . VAL A 1 116 ? 7.741 1.661 0.175 1.00 73.50 116 VAL A C 1
ATOM 867 O O . VAL A 1 116 ? 7.100 2.639 -0.209 1.00 73.50 116 VAL A O 1
ATOM 870 N N . GLY A 1 117 ? 8.880 1.303 -0.413 1.00 73.25 117 GLY A N 1
ATOM 871 C CA . GLY A 1 117 ? 9.425 1.987 -1.576 1.00 73.25 117 GLY A CA 1
ATOM 872 C C . GLY A 1 117 ? 8.501 1.886 -2.784 1.00 73.25 117 GLY A C 1
ATOM 873 O O . GLY A 1 117 ? 8.402 2.842 -3.556 1.00 73.25 117 GLY A O 1
ATOM 874 N N . PHE A 1 118 ? 7.790 0.762 -2.939 1.00 78.44 118 PHE A N 1
ATOM 875 C CA . PHE A 1 118 ? 6.742 0.623 -3.944 1.00 78.44 118 PHE A CA 1
ATOM 876 C C . PHE A 1 118 ? 5.652 1.660 -3.709 1.00 78.44 118 PHE A C 1
ATOM 878 O O . PHE A 1 118 ? 5.379 2.474 -4.594 1.00 78.44 118 PHE A O 1
ATOM 885 N N . GLY A 1 119 ? 5.097 1.687 -2.497 1.00 80.44 119 GLY A N 1
ATOM 886 C CA . GLY A 1 119 ? 4.048 2.626 -2.134 1.00 80.44 119 GLY A CA 1
ATOM 887 C C . GLY A 1 119 ? 4.449 4.078 -2.316 1.00 80.44 119 GLY A C 1
ATOM 888 O O . GLY A 1 119 ? 3.711 4.845 -2.930 1.00 80.44 119 GLY A O 1
ATOM 889 N N . CYS A 1 120 ? 5.657 4.434 -1.887 1.00 76.12 120 CYS A N 1
ATOM 890 C CA . CYS A 1 120 ? 6.210 5.773 -2.038 1.00 76.12 120 CYS A CA 1
ATOM 891 C C . CYS A 1 120 ? 6.321 6.217 -3.500 1.00 76.12 120 CYS A C 1
ATOM 893 O O . CYS A 1 120 ? 5.998 7.362 -3.824 1.00 76.12 120 CYS A O 1
ATOM 895 N N . ARG A 1 121 ? 6.733 5.322 -4.406 1.00 78.44 121 ARG A N 1
ATOM 896 C CA . ARG A 1 121 ? 6.768 5.621 -5.846 1.00 78.44 121 ARG A CA 1
ATOM 897 C C . ARG A 1 121 ? 5.367 5.792 -6.411 1.00 78.44 121 ARG A C 1
ATOM 899 O O . ARG A 1 121 ? 5.144 6.745 -7.151 1.00 78.44 121 ARG A O 1
ATOM 906 N N . VAL A 1 122 ? 4.425 4.931 -6.019 1.00 84.75 122 VAL A N 1
ATOM 907 C CA . VAL A 1 122 ? 3.019 5.051 -6.431 1.00 84.75 122 VAL A CA 1
ATOM 908 C C . VAL A 1 122 ? 2.465 6.415 -6.032 1.00 84.75 122 VAL A C 1
ATOM 910 O O . VAL A 1 122 ? 2.006 7.151 -6.896 1.00 84.75 122 VAL A O 1
ATOM 913 N N . ILE A 1 123 ? 2.558 6.807 -4.760 1.00 83.19 123 ILE A N 1
ATOM 914 C CA . ILE A 1 123 ? 1.994 8.085 -4.295 1.00 83.19 123 ILE A CA 1
ATOM 915 C C . ILE A 1 123 ? 2.753 9.310 -4.829 1.00 83.19 123 ILE A C 1
ATOM 917 O O . ILE A 1 123 ? 2.154 10.367 -5.009 1.00 83.19 123 ILE A O 1
ATOM 921 N N . THR A 1 124 ? 4.047 9.191 -5.139 1.00 78.81 124 THR A N 1
ATOM 922 C CA . THR A 1 124 ? 4.812 10.290 -5.758 1.00 78.81 124 THR A CA 1
ATOM 923 C C . THR A 1 124 ? 4.432 10.491 -7.227 1.00 78.81 124 THR A C 1
ATOM 925 O O . THR A 1 124 ? 4.439 11.625 -7.708 1.00 78.81 124 THR A O 1
ATOM 928 N N . ALA A 1 125 ? 4.060 9.416 -7.930 1.00 81.50 125 ALA A N 1
ATOM 929 C CA . ALA A 1 125 ? 3.710 9.435 -9.349 1.00 81.50 125 ALA A CA 1
ATOM 930 C C . ALA A 1 125 ? 2.273 9.892 -9.647 1.00 81.50 125 ALA A C 1
ATOM 932 O O . ALA A 1 125 ? 1.917 10.064 -10.811 1.00 81.50 125 ALA A O 1
ATOM 933 N N . VAL A 1 126 ? 1.440 10.103 -8.625 1.00 87.38 126 VAL A N 1
ATOM 934 C CA . VAL A 1 126 ? 0.027 10.470 -8.791 1.00 87.38 126 VAL A CA 1
ATOM 935 C C . VAL A 1 126 ? -0.184 11.975 -8.618 1.00 87.38 126 VAL A C 1
ATOM 937 O O . VAL A 1 126 ? 0.288 12.584 -7.653 1.00 87.38 126 VAL A O 1
ATOM 940 N N . GLY A 1 127 ? -0.968 12.569 -9.520 1.00 86.62 127 GLY A N 1
ATOM 941 C CA . GLY A 1 127 ? -1.368 13.973 -9.456 1.00 86.62 127 GLY A CA 1
ATOM 942 C C . GLY A 1 127 ? -0.567 14.861 -10.403 1.00 86.62 127 GLY A C 1
ATOM 943 O O . GLY A 1 127 ? -0.784 14.823 -11.610 1.00 86.62 127 GLY A O 1
ATOM 944 N N . SER A 1 128 ? 0.308 15.716 -9.871 1.00 83.88 128 SER A N 1
ATOM 945 C CA . SER A 1 128 ? 1.194 16.571 -10.675 1.00 83.88 128 SER A CA 1
ATOM 946 C C . SER A 1 128 ? 2.478 16.933 -9.919 1.00 83.88 128 SER A C 1
ATOM 948 O O . SER A 1 128 ? 2.709 16.448 -8.811 1.00 83.88 128 SER A O 1
ATOM 950 N N . ASN A 1 129 ? 3.312 17.799 -10.502 1.00 76.31 129 ASN A N 1
ATOM 951 C CA . ASN A 1 129 ? 4.481 18.390 -9.841 1.00 76.31 129 ASN A CA 1
ATOM 952 C C . ASN A 1 129 ? 4.134 19.585 -8.934 1.00 76.31 129 ASN A C 1
ATOM 954 O O . ASN A 1 129 ? 5.018 20.132 -8.280 1.00 76.31 129 ASN A O 1
ATOM 958 N N . ASP A 1 130 ? 2.869 20.007 -8.892 1.00 81.50 130 ASP A N 1
ATOM 959 C CA . ASP A 1 130 ? 2.398 21.011 -7.946 1.00 81.50 130 ASP A CA 1
ATOM 960 C C . ASP A 1 130 ? 2.173 20.335 -6.580 1.00 81.50 130 ASP A C 1
ATOM 962 O O . ASP A 1 130 ? 1.344 19.423 -6.486 1.00 81.50 130 ASP A O 1
ATOM 966 N N . PRO A 1 131 ? 2.853 20.766 -5.499 1.00 74.31 131 PRO A N 1
ATOM 967 C CA . PRO A 1 131 ? 2.667 20.203 -4.160 1.00 74.31 131 PRO A CA 1
ATOM 968 C C . PRO A 1 131 ? 1.227 20.266 -3.630 1.00 74.31 131 PRO A C 1
ATOM 970 O O . PRO A 1 131 ? 0.898 19.554 -2.684 1.00 74.31 131 PRO A O 1
ATOM 973 N N . GLN A 1 132 ? 0.369 21.116 -4.204 1.00 78.25 132 GLN A N 1
ATOM 974 C CA . GLN A 1 132 ? -1.064 21.181 -3.885 1.00 78.25 132 GLN A CA 1
ATOM 975 C C . GLN A 1 132 ? -1.897 20.108 -4.601 1.00 78.25 132 GLN A C 1
ATOM 977 O O . GLN A 1 132 ? -3.079 19.945 -4.309 1.00 78.25 132 GLN A O 1
ATOM 982 N N . ASN A 1 133 ? -1.306 19.388 -5.553 1.00 79.69 133 ASN A N 1
ATOM 983 C CA . ASN A 1 133 ? -1.983 18.413 -6.403 1.00 79.69 133 ASN A CA 1
ATOM 984 C C . ASN A 1 133 ? -1.285 17.043 -6.441 1.00 79.69 133 ASN A C 1
ATOM 986 O O . ASN A 1 133 ? -1.882 16.087 -6.930 1.00 79.69 133 ASN A O 1
ATOM 990 N N . ASN A 1 134 ? -0.064 16.933 -5.918 1.00 83.50 134 ASN A N 1
ATOM 991 C CA . ASN A 1 134 ? 0.696 15.691 -5.795 1.00 83.50 134 ASN A CA 1
ATOM 992 C C . ASN A 1 134 ? 0.229 14.843 -4.596 1.00 83.50 134 ASN A C 1
ATOM 994 O O . ASN A 1 134 ? 0.126 15.360 -3.481 1.00 83.50 134 ASN A O 1
ATOM 998 N N . ALA A 1 135 ? -0.012 13.542 -4.790 1.00 84.88 135 ALA A N 1
ATOM 999 C CA . ALA A 1 135 ? -0.583 12.696 -3.739 1.00 84.88 135 ALA A CA 1
ATOM 1000 C C . ALA A 1 135 ? 0.346 12.513 -2.525 1.00 84.88 135 ALA A C 1
ATOM 1002 O O . ALA A 1 135 ? -0.133 12.580 -1.392 1.00 84.88 135 ALA A O 1
ATOM 1003 N N . TYR A 1 136 ? 1.659 12.369 -2.738 1.00 79.50 136 TYR A N 1
ATOM 1004 C CA . TYR A 1 136 ? 2.657 12.337 -1.661 1.00 79.50 136 TYR A CA 1
ATOM 1005 C C . TYR A 1 136 ? 2.676 13.654 -0.875 1.00 79.50 136 TYR A C 1
ATOM 1007 O O . TYR A 1 136 ? 2.485 13.668 0.338 1.00 79.50 136 TYR A O 1
ATOM 1015 N N . SER A 1 137 ? 2.808 14.789 -1.569 1.00 76.12 137 SER A N 1
ATOM 1016 C CA . SER A 1 137 ? 2.854 16.106 -0.911 1.00 76.12 137 SER A CA 1
ATOM 1017 C C . SER A 1 137 ? 1.580 16.412 -0.119 1.00 76.12 137 SER A C 1
ATOM 1019 O O . SER A 1 137 ? 1.642 17.024 0.946 1.00 76.12 137 SER A O 1
ATOM 1021 N N . LEU A 1 138 ? 0.424 15.979 -0.625 1.00 78.62 138 LEU A N 1
ATOM 1022 C CA . LEU A 1 138 ? -0.861 16.150 0.042 1.00 78.62 138 LEU A CA 1
ATOM 1023 C C . LEU A 1 138 ? -1.053 15.207 1.223 1.00 78.62 138 LEU A C 1
ATOM 1025 O O . LEU A 1 138 ? -1.652 15.633 2.205 1.00 78.62 138 LEU A O 1
ATOM 1029 N N . LEU A 1 139 ? -0.536 13.976 1.162 1.00 79.19 139 LEU A N 1
ATOM 1030 C CA . LEU A 1 139 ? -0.524 13.078 2.318 1.00 79.19 139 LEU A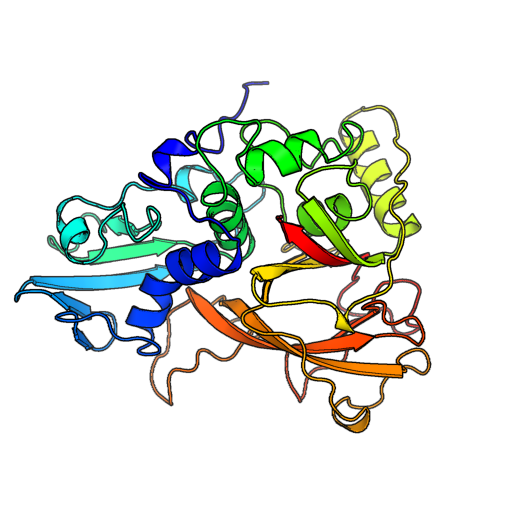 CA 1
ATOM 1031 C C . LEU A 1 139 ? 0.219 13.752 3.479 1.00 79.19 139 LEU A C 1
ATOM 1033 O O . LEU A 1 139 ? -0.323 13.867 4.570 1.00 79.19 139 LEU A O 1
ATOM 1037 N N . HIS A 1 140 ? 1.391 14.331 3.208 1.00 71.44 140 HIS A N 1
ATOM 1038 C CA . HIS A 1 140 ? 2.184 15.054 4.209 1.00 71.44 140 HIS A CA 1
ATOM 1039 C C . HIS A 1 140 ? 1.499 16.316 4.757 1.00 71.44 140 HIS A C 1
ATOM 1041 O O . HIS A 1 140 ? 1.759 16.708 5.889 1.00 71.44 140 HIS A O 1
ATOM 1047 N N . GLN A 1 141 ? 0.657 16.980 3.960 1.00 70.38 141 GLN A N 1
ATOM 1048 C CA . GLN A 1 141 ? -0.085 18.173 4.388 1.00 70.38 141 GLN A CA 1
ATOM 1049 C C . GLN A 1 141 ? -1.383 17.837 5.140 1.00 70.38 141 GLN A C 1
ATOM 1051 O O . GLN A 1 141 ? -1.844 18.653 5.935 1.00 70.38 141 GLN A O 1
ATOM 1056 N N . GLN A 1 142 ? -2.002 16.687 4.851 1.00 71.94 142 GLN A N 1
ATOM 1057 C CA . GLN A 1 142 ? -3.276 16.255 5.441 1.00 71.94 142 GLN A CA 1
ATOM 1058 C C . GLN A 1 142 ? -3.093 15.388 6.685 1.00 71.94 142 GLN A C 1
ATOM 1060 O O . GLN A 1 142 ? -4.033 15.266 7.463 1.00 71.94 142 GLN A O 1
ATOM 1065 N N . VAL A 1 143 ? -1.920 14.797 6.890 1.00 65.69 143 VAL A N 1
ATOM 1066 C CA . VAL A 1 143 ? -1.577 14.158 8.161 1.00 65.69 143 VAL A CA 1
ATOM 1067 C C . VAL A 1 143 ? -1.292 15.254 9.185 1.00 65.69 143 VAL A C 1
ATOM 1069 O O . VAL A 1 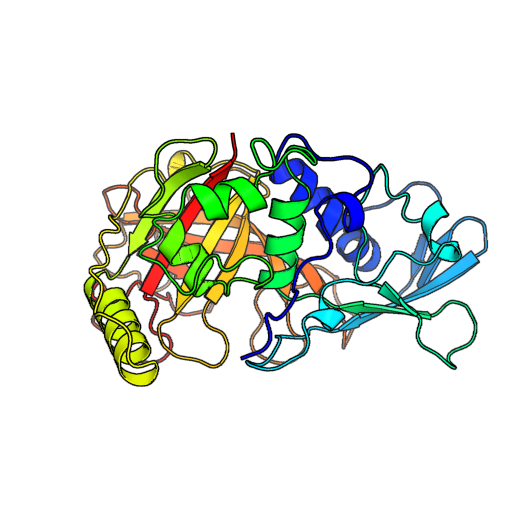143 ? -0.507 16.165 8.922 1.00 65.69 143 VAL A O 1
ATOM 1072 N N . ASP A 1 144 ? -1.970 15.190 10.333 1.00 55.09 144 ASP A N 1
ATOM 1073 C CA . ASP A 1 144 ? -1.774 16.137 11.432 1.00 55.09 144 ASP A CA 1
ATOM 1074 C C . ASP A 1 144 ? -0.276 16.271 11.767 1.00 55.09 144 ASP A C 1
ATOM 1076 O O . ASP A 1 144 ? 0.444 15.277 11.877 1.00 55.09 144 ASP A O 1
ATOM 1080 N N . PHE A 1 145 ? 0.196 17.509 11.938 1.00 48.00 145 PHE A N 1
ATOM 1081 C CA . PHE A 1 145 ? 1.578 17.833 12.304 1.00 48.00 145 PHE A CA 1
ATOM 1082 C C . PHE A 1 145 ? 2.001 17.169 13.625 1.00 48.00 145 PHE A C 1
ATOM 1084 O O . PHE A 1 145 ? 3.190 16.948 13.876 1.00 48.00 145 PHE A O 1
ATOM 1091 N N . ASP A 1 146 ? 1.033 16.807 14.467 1.00 44.97 146 ASP A N 1
ATOM 1092 C CA . ASP A 1 146 ? 1.280 16.033 15.671 1.00 44.97 146 ASP A CA 1
ATOM 1093 C C . ASP A 1 146 ? 1.628 14.551 15.398 1.00 44.97 146 ASP A C 1
ATOM 1095 O O . ASP A 1 146 ? 2.151 13.886 16.281 1.00 44.97 146 ASP A O 1
ATOM 1099 N N . ALA A 1 147 ? 1.570 14.042 14.174 1.00 47.75 147 ALA A N 1
ATOM 1100 C CA . ALA A 1 147 ? 2.153 12.751 13.799 1.00 47.75 147 ALA A CA 1
ATOM 1101 C C . ALA A 1 147 ? 3.604 12.958 13.275 1.00 47.75 147 ALA A C 1
ATOM 1103 O O . ALA A 1 147 ? 3.866 12.948 12.075 1.00 47.75 147 ALA A O 1
ATOM 1104 N N . ILE A 1 148 ? 4.587 13.219 14.158 1.00 42.47 148 ILE A N 1
ATOM 1105 C CA . ILE A 1 148 ? 5.934 13.721 13.754 1.00 42.47 148 ILE A CA 1
ATOM 1106 C C . ILE A 1 148 ? 6.809 12.701 13.009 1.00 42.47 148 ILE A C 1
ATOM 1108 O O . ILE A 1 148 ? 7.712 13.109 12.277 1.00 42.47 148 ILE A O 1
ATOM 1112 N N . HIS A 1 149 ? 6.544 11.403 13.115 1.00 48.53 149 HIS A N 1
ATOM 1113 C CA . HIS A 1 149 ? 7.299 10.387 12.373 1.00 48.53 149 HIS A CA 1
ATOM 1114 C C . HIS A 1 149 ? 6.886 10.252 10.894 1.00 48.53 149 HIS A C 1
ATOM 1116 O O . HIS A 1 149 ? 7.542 9.564 10.128 1.00 48.53 149 HIS A O 1
ATOM 1122 N N . PHE A 1 150 ? 5.849 10.963 10.449 1.00 47.31 150 PHE A N 1
ATOM 1123 C CA . PHE A 1 150 ? 5.108 10.604 9.237 1.00 47.31 150 PHE A CA 1
ATOM 1124 C C . PHE A 1 150 ? 5.459 11.426 8.011 1.00 47.31 150 PHE A C 1
ATOM 1126 O O . PHE A 1 150 ? 5.042 11.077 6.910 1.00 47.31 150 PHE A O 1
ATOM 1133 N N . ALA A 1 151 ? 6.128 12.568 8.190 1.00 39.72 151 ALA A N 1
ATOM 1134 C CA . ALA A 1 151 ? 6.013 13.591 7.165 1.00 39.72 151 ALA A CA 1
ATOM 1135 C C . ALA A 1 151 ? 7.166 14.584 7.028 1.00 39.72 151 ALA A C 1
ATOM 1137 O O . ALA A 1 151 ? 7.018 15.552 6.273 1.00 39.72 151 ALA A O 1
ATOM 1138 N N . ALA A 1 152 ? 8.307 14.397 7.702 1.00 43.03 152 ALA A N 1
ATOM 1139 C CA . ALA A 1 152 ? 9.416 15.322 7.488 1.00 43.03 152 ALA A CA 1
ATOM 1140 C C . ALA A 1 152 ? 9.786 15.316 5.990 1.00 43.03 152 ALA A C 1
ATOM 1142 O O . ALA A 1 152 ? 10.014 14.240 5.429 1.00 43.03 152 ALA A O 1
ATOM 1143 N N . PRO A 1 153 ? 9.801 16.484 5.318 1.00 42.97 153 PRO A N 1
ATOM 1144 C CA . PRO A 1 153 ? 10.183 16.556 3.919 1.00 42.97 153 PRO A CA 1
ATOM 1145 C C . PRO A 1 153 ? 11.538 15.888 3.743 1.00 42.97 153 PRO A C 1
ATOM 1147 O O . PRO A 1 153 ? 12.507 16.267 4.402 1.00 42.97 153 PRO A O 1
ATOM 1150 N N . GLY A 1 154 ? 11.589 14.877 2.884 1.00 46.94 154 GLY A N 1
ATOM 1151 C CA . GLY A 1 154 ? 12.797 14.099 2.724 1.00 46.94 154 GLY A CA 1
ATOM 1152 C C . GLY A 1 154 ? 12.907 12.865 3.633 1.00 46.94 154 GLY A C 1
ATOM 1153 O O . GLY A 1 154 ? 14.034 12.516 3.954 1.00 46.94 154 GLY A O 1
ATOM 1154 N N . ILE A 1 155 ? 11.817 12.229 4.084 1.00 51.81 155 ILE A N 1
ATOM 1155 C CA . ILE A 1 155 ? 11.833 10.930 4.789 1.00 51.81 155 ILE A CA 1
ATOM 1156 C C . ILE A 1 155 ? 10.857 9.961 4.111 1.00 51.81 155 ILE A C 1
ATOM 1158 O O . ILE A 1 155 ? 9.742 10.346 3.781 1.00 51.81 155 ILE A O 1
ATOM 1162 N N . VAL A 1 156 ? 11.278 8.704 3.926 1.00 57.62 156 VAL A N 1
ATOM 1163 C CA . VAL A 1 156 ? 10.420 7.597 3.472 1.00 57.62 156 VAL A CA 1
ATOM 1164 C C . VAL A 1 156 ? 9.613 7.087 4.674 1.00 57.62 156 VAL A C 1
ATOM 1166 O O . VAL A 1 156 ? 10.240 6.551 5.592 1.00 57.62 156 VAL A O 1
ATOM 1169 N N . PRO A 1 157 ? 8.275 7.243 4.705 1.00 66.81 157 PRO A N 1
ATOM 1170 C CA . PRO A 1 157 ? 7.474 6.739 5.812 1.00 66.81 157 PRO A CA 1
ATOM 1171 C C . PRO A 1 157 ? 7.434 5.209 5.781 1.00 66.81 157 PRO A C 1
ATOM 1173 O O . PRO A 1 157 ? 7.273 4.606 4.725 1.00 66.81 157 PRO A O 1
ATOM 1176 N N . THR A 1 158 ? 7.553 4.565 6.933 1.00 70.06 158 THR A N 1
ATOM 1177 C CA . THR A 1 158 ? 7.333 3.129 7.110 1.00 70.06 158 THR A CA 1
ATOM 1178 C C . THR A 1 158 ? 5.873 2.756 6.843 1.00 70.06 158 THR A C 1
ATOM 1180 O O . THR A 1 158 ? 4.966 3.587 6.904 1.00 70.06 158 THR A O 1
ATOM 1183 N N . ALA A 1 159 ? 5.602 1.472 6.606 1.00 74.00 159 ALA A N 1
ATOM 1184 C CA . ALA A 1 159 ? 4.228 1.005 6.433 1.00 74.00 159 ALA A CA 1
ATOM 1185 C C . ALA A 1 159 ? 3.349 1.211 7.688 1.00 74.00 159 ALA A C 1
ATOM 1187 O O . ALA A 1 159 ? 2.160 1.482 7.540 1.00 74.00 159 ALA A O 1
ATOM 1188 N N . LEU A 1 160 ? 3.921 1.158 8.903 1.00 76.19 160 LEU A N 1
ATOM 1189 C CA . LEU A 1 160 ? 3.213 1.537 10.136 1.00 76.19 160 LEU A CA 1
ATOM 1190 C C . LEU A 1 160 ? 2.768 2.993 10.086 1.00 76.19 160 LEU A C 1
ATOM 1192 O O . LEU A 1 160 ? 1.605 3.284 10.348 1.00 76.19 160 LEU A O 1
ATOM 1196 N N . GLU A 1 161 ? 3.694 3.888 9.741 1.00 76.69 161 GLU A N 1
ATOM 1197 C CA . GLU A 1 161 ? 3.426 5.321 9.647 1.00 76.69 161 GLU A CA 1
ATOM 1198 C C . GLU A 1 161 ? 2.345 5.580 8.589 1.00 76.69 161 GLU A C 1
ATOM 1200 O O . GLU A 1 161 ? 1.348 6.238 8.859 1.00 76.69 161 GLU A O 1
ATOM 1205 N N . ILE A 1 162 ? 2.417 4.969 7.408 1.00 79.19 162 ILE A N 1
ATOM 1206 C CA . ILE A 1 162 ? 1.328 5.113 6.429 1.00 79.19 162 ILE A CA 1
ATOM 1207 C C . ILE A 1 162 ? -0.006 4.598 7.005 1.00 79.19 162 ILE A C 1
ATOM 1209 O O . ILE A 1 162 ? -1.032 5.278 6.906 1.00 79.19 162 ILE A O 1
ATOM 1213 N N . ALA A 1 163 ? 0.004 3.435 7.665 1.00 83.31 163 ALA A N 1
ATOM 1214 C CA . ALA A 1 163 ? -1.206 2.825 8.199 1.00 83.31 163 ALA A CA 1
ATOM 1215 C C . ALA A 1 163 ? -1.898 3.695 9.258 1.00 83.31 163 ALA A C 1
ATOM 1217 O O . ALA A 1 163 ? -3.127 3.765 9.252 1.00 83.31 163 ALA A O 1
ATOM 1218 N N . ILE A 1 164 ? -1.151 4.364 10.142 1.00 81.62 164 ILE A N 1
ATOM 1219 C CA . ILE A 1 164 ? -1.732 5.140 11.251 1.00 81.62 164 ILE A CA 1
ATOM 1220 C C . ILE A 1 164 ? -1.924 6.632 10.924 1.00 81.62 164 ILE A C 1
ATOM 1222 O O . ILE A 1 164 ? -2.633 7.311 11.667 1.00 81.62 164 ILE A O 1
ATOM 1226 N N . ALA A 1 165 ? -1.404 7.108 9.784 1.00 81.12 165 ALA A N 1
ATOM 1227 C CA . ALA A 1 165 ? -1.698 8.423 9.204 1.00 81.12 165 ALA A CA 1
ATOM 1228 C C . ALA A 1 165 ? -3.122 8.524 8.635 1.00 81.12 165 ALA A C 1
ATOM 1230 O O . ALA A 1 165 ? -3.805 9.526 8.845 1.00 81.12 165 ALA A O 1
ATOM 1231 N N . PHE A 1 166 ? -3.589 7.500 7.913 1.00 87.38 166 PHE A N 1
ATOM 1232 C CA . PHE A 1 166 ? -4.898 7.553 7.249 1.00 87.38 166 PHE A CA 1
ATOM 1233 C C . PHE A 1 166 ? -6.093 7.816 8.193 1.00 87.38 166 PHE A C 1
ATOM 1235 O O . PHE A 1 166 ? -6.960 8.614 7.833 1.00 87.38 166 PHE A O 1
ATOM 1242 N N . PRO A 1 167 ? -6.151 7.240 9.409 1.00 87.81 167 PRO A N 1
ATOM 1243 C CA . PRO A 1 167 ? -7.226 7.503 10.368 1.00 87.81 167 PRO A CA 1
ATOM 1244 C C . PRO A 1 167 ? -7.296 8.933 10.918 1.00 87.81 167 PRO A C 1
ATOM 1246 O O . PRO A 1 167 ? -8.295 9.276 11.544 1.00 87.81 167 PRO A O 1
ATOM 1249 N N . VAL A 1 168 ? -6.251 9.747 10.732 1.00 84.31 168 VAL A N 1
ATOM 1250 C CA . VAL A 1 168 ? -6.159 11.132 11.238 1.00 84.31 168 VAL A CA 1
ATOM 1251 C C . VAL A 1 168 ? -6.067 12.164 10.111 1.00 84.31 168 VAL A C 1
ATOM 1253 O O . VAL A 1 168 ? -5.635 13.294 10.333 1.00 84.31 168 VAL A O 1
ATOM 1256 N N . LEU A 1 169 ? -6.458 11.791 8.888 1.00 83.50 169 LEU A N 1
ATOM 1257 C CA . LEU A 1 169 ? -6.440 12.706 7.750 1.00 83.50 169 LEU A CA 1
ATOM 1258 C C . LEU A 1 169 ? -7.373 13.898 7.970 1.00 83.50 169 LEU A C 1
ATOM 1260 O O . LEU A 1 169 ? -8.571 13.755 8.227 1.00 83.50 169 LEU A O 1
ATOM 1264 N N . LEU A 1 170 ? -6.833 15.091 7.756 1.00 81.19 170 LEU A N 1
ATOM 1265 C CA . LEU A 1 170 ? -7.620 16.290 7.524 1.00 81.19 170 LEU A CA 1
ATOM 1266 C C . LEU A 1 170 ? -8.355 16.187 6.174 1.00 81.19 170 LEU A C 1
ATOM 1268 O O . LEU A 1 170 ? -7.874 15.518 5.255 1.00 81.19 170 LEU A O 1
ATOM 1272 N N . PRO A 1 171 ? -9.500 16.878 6.004 1.00 82.81 171 PRO A N 1
ATOM 1273 C CA . PRO A 1 171 ? -10.227 16.878 4.739 1.00 82.81 171 PRO A CA 1
ATOM 1274 C C . PRO A 1 171 ? -9.348 17.278 3.547 1.00 82.81 171 PRO A C 1
ATOM 1276 O O . PRO A 1 171 ? -8.652 18.295 3.588 1.00 82.81 171 PRO A O 1
ATOM 1279 N N . GLY A 1 172 ? -9.438 16.523 2.452 1.00 85.50 172 GLY A N 1
ATOM 1280 C CA . GLY A 1 172 ? -8.696 16.808 1.231 1.00 85.50 172 GLY A CA 1
ATOM 1281 C C . GLY A 1 172 ? -8.868 15.732 0.162 1.00 85.50 172 GLY A C 1
ATOM 1282 O O . GLY A 1 172 ? -9.926 15.114 0.061 1.00 85.50 172 GLY A O 1
ATOM 1283 N N . ARG A 1 173 ? -7.837 15.546 -0.671 1.00 89.19 173 ARG A N 1
ATOM 1284 C CA . ARG A 1 173 ? -7.849 14.557 -1.766 1.00 89.19 173 ARG A CA 1
ATOM 1285 C C . ARG A 1 173 ? -7.644 13.121 -1.288 1.00 89.19 173 ARG A C 1
ATOM 1287 O O . ARG A 1 173 ? -8.046 12.205 -1.998 1.00 89.19 173 ARG A O 1
ATOM 1294 N N . TRP A 1 174 ? -7.054 12.910 -0.111 1.00 90.69 174 TRP A N 1
ATOM 1295 C CA . TRP A 1 174 ? -7.071 11.593 0.511 1.00 90.69 174 TRP A CA 1
ATOM 1296 C C . TRP A 1 174 ? -8.379 11.376 1.262 1.00 90.69 174 TRP A C 1
ATOM 1298 O O . TRP A 1 174 ? -8.933 12.274 1.891 1.00 90.69 174 TRP A O 1
ATOM 1308 N N . SER A 1 175 ? -8.887 10.157 1.185 1.00 92.56 175 SER A N 1
ATOM 1309 C CA . SER A 1 175 ? -10.038 9.691 1.941 1.00 92.56 175 SER A CA 1
ATOM 1310 C C . SER A 1 175 ? -9.658 8.408 2.654 1.00 92.56 175 SER A C 1
ATOM 1312 O O . SER A 1 175 ? -9.229 7.447 2.016 1.00 92.56 175 SER A O 1
ATOM 1314 N N . TYR A 1 176 ? -9.847 8.374 3.966 1.00 93.75 176 TYR A N 1
ATOM 1315 C CA . TYR A 1 176 ? -9.887 7.124 4.710 1.00 93.75 176 TYR A CA 1
ATOM 1316 C C . TYR A 1 176 ? -11.156 6.385 4.277 1.00 93.75 176 TYR A C 1
ATOM 1318 O O . TYR A 1 176 ? -12.237 6.965 4.323 1.00 93.75 176 TYR A O 1
ATOM 1326 N N . VAL A 1 177 ? -11.032 5.172 3.738 1.00 96.31 177 VAL A N 1
ATOM 1327 C CA . VAL A 1 177 ? -12.158 4.379 3.208 1.00 96.31 177 VAL A CA 1
ATOM 1328 C C . VAL A 1 177 ? -12.688 3.452 4.290 1.00 96.31 177 VAL A C 1
ATOM 1330 O O . VAL A 1 177 ? -13.886 3.437 4.566 1.00 96.31 177 VAL A O 1
ATOM 1333 N N . ALA A 1 178 ? -11.789 2.699 4.918 1.00 97.25 178 ALA A N 1
ATOM 1334 C CA . ALA A 1 178 ? -12.101 1.790 6.007 1.00 97.25 178 ALA A CA 1
ATOM 1335 C C . ALA A 1 178 ? -10.849 1.519 6.838 1.00 97.25 178 ALA A C 1
ATOM 1337 O O . ALA A 1 178 ? -9.733 1.600 6.331 1.00 97.25 178 ALA A O 1
ATOM 1338 N N . GLY A 1 179 ? -11.016 1.128 8.093 1.00 95.94 179 GLY A N 1
ATOM 1339 C CA . GLY A 1 179 ? -9.901 0.672 8.906 1.00 95.94 179 GLY A CA 1
ATOM 1340 C C . GLY A 1 179 ? -10.287 0.306 10.328 1.00 95.94 179 GLY A C 1
ATOM 1341 O O . GLY A 1 179 ? -11.344 0.697 10.828 1.00 95.94 179 GLY A O 1
ATOM 1342 N N . CYS A 1 180 ? -9.414 -0.453 10.977 1.00 94.69 180 CYS A N 1
ATOM 1343 C CA . CYS A 1 180 ? -9.461 -0.718 12.406 1.00 94.69 180 CYS A CA 1
ATOM 1344 C C . CYS A 1 180 ? -8.075 -0.502 13.006 1.00 94.69 180 CYS A C 1
ATOM 1346 O O . CYS A 1 180 ? -7.060 -0.858 12.404 1.00 94.69 180 CYS A O 1
ATOM 1348 N N . ILE A 1 181 ? -8.042 0.085 14.197 1.00 89.88 181 ILE A N 1
ATOM 1349 C CA . ILE A 1 181 ? -6.813 0.487 14.874 1.00 89.88 181 ILE A CA 1
ATOM 1350 C C . ILE A 1 181 ? -6.899 0.219 16.373 1.00 89.88 181 ILE A C 1
ATOM 1352 O O . ILE A 1 181 ? -7.944 0.402 16.998 1.00 89.88 181 ILE A O 1
ATOM 1356 N N . SER A 1 182 ? -5.767 -0.146 16.967 1.00 88.69 182 SER A N 1
ATOM 1357 C CA . SER A 1 182 ? -5.576 -0.147 18.413 1.00 88.69 182 SER A CA 1
ATOM 1358 C C . SER A 1 182 ? -4.977 1.192 18.838 1.00 88.69 182 SER A C 1
ATOM 1360 O O . SER A 1 182 ? -3.762 1.330 18.999 1.00 88.69 182 SER A O 1
ATOM 1362 N N . ALA A 1 183 ? -5.837 2.202 19.008 1.00 83.50 183 ALA A N 1
ATOM 1363 C CA . ALA A 1 183 ? -5.411 3.563 19.338 1.00 83.50 183 ALA A CA 1
ATOM 1364 C C . ALA A 1 183 ? -4.552 3.622 20.612 1.00 83.50 183 ALA A C 1
ATOM 1366 O O . ALA A 1 183 ? -3.583 4.370 20.653 1.00 83.50 183 ALA A O 1
ATOM 1367 N N . SER A 1 184 ? -4.846 2.802 21.629 1.00 82.25 184 SER A N 1
ATOM 1368 C CA . SER A 1 184 ? -4.036 2.735 22.852 1.00 82.25 184 SER A CA 1
ATOM 1369 C C . SER A 1 184 ? -2.638 2.168 22.611 1.00 82.25 184 SER A C 1
ATOM 1371 O O . SER A 1 184 ? -1.681 2.676 23.184 1.00 82.25 184 SER A O 1
ATOM 1373 N N . THR A 1 185 ? -2.507 1.140 21.765 1.00 82.56 185 THR A N 1
ATOM 1374 C CA . THR A 1 185 ? -1.199 0.546 21.442 1.00 82.56 185 THR A CA 1
ATOM 1375 C C . THR A 1 185 ? -0.359 1.513 20.613 1.00 82.56 185 THR A C 1
ATOM 1377 O O . THR A 1 185 ? 0.824 1.689 20.884 1.00 82.56 185 THR A O 1
ATOM 1380 N N . ILE A 1 186 ? -0.980 2.191 19.645 1.00 81.44 186 ILE A N 1
ATOM 1381 C CA . ILE A 1 186 ? -0.328 3.245 18.860 1.00 81.44 186 ILE A CA 1
ATOM 1382 C C . ILE A 1 186 ? 0.113 4.387 19.783 1.00 81.44 186 ILE A C 1
ATOM 1384 O O . ILE A 1 186 ? 1.267 4.795 19.764 1.00 81.44 186 ILE A O 1
ATOM 1388 N N . GLN A 1 187 ? -0.779 4.849 20.661 1.00 82.56 187 GLN A N 1
ATOM 1389 C CA . GLN A 1 187 ? -0.502 5.902 21.633 1.00 82.56 187 GLN A CA 1
ATOM 1390 C C . GLN A 1 187 ? 0.673 5.567 22.564 1.00 82.56 187 GLN A C 1
ATOM 1392 O O . GLN A 1 187 ? 1.460 6.451 22.907 1.00 82.56 187 GLN A O 1
ATOM 1397 N N . GLU A 1 188 ? 0.770 4.320 23.019 1.00 80.94 188 GLU A N 1
ATOM 1398 C CA . GLU A 1 188 ? 1.878 3.851 23.849 1.00 80.94 188 GLU A CA 1
ATOM 1399 C C . GLU A 1 188 ? 3.208 3.907 23.087 1.00 80.94 188 GLU A C 1
ATOM 1401 O O . GLU A 1 188 ? 4.163 4.495 23.597 1.00 80.94 188 GLU A O 1
ATOM 1406 N N . ALA A 1 189 ? 3.240 3.397 21.851 1.00 76.69 189 ALA A N 1
ATOM 1407 C CA . ALA A 1 189 ? 4.424 3.431 20.992 1.00 76.69 189 ALA A CA 1
ATOM 1408 C C . ALA A 1 189 ? 4.887 4.872 20.695 1.00 76.69 189 ALA A C 1
ATOM 1410 O O . ALA A 1 189 ? 6.064 5.196 20.861 1.00 76.69 189 ALA A O 1
ATOM 1411 N N . GLU A 1 190 ? 3.953 5.762 20.347 1.00 74.06 190 GLU A N 1
ATOM 1412 C CA . GLU A 1 190 ? 4.215 7.189 20.105 1.00 74.06 190 GLU A CA 1
ATOM 1413 C C . GLU A 1 190 ? 4.780 7.894 21.348 1.00 74.06 190 GLU A C 1
ATOM 1415 O O . GLU A 1 190 ? 5.710 8.704 21.263 1.00 74.06 190 GLU A O 1
ATOM 1420 N N . ASN A 1 191 ? 4.248 7.577 22.532 1.00 77.75 191 ASN A N 1
ATOM 1421 C CA . ASN A 1 191 ? 4.741 8.132 23.790 1.00 77.75 191 ASN A CA 1
ATOM 1422 C C . ASN A 1 191 ? 6.155 7.638 24.120 1.00 77.75 191 ASN A C 1
ATOM 1424 O O . ASN A 1 191 ? 6.970 8.429 24.598 1.00 77.75 191 ASN A O 1
ATOM 1428 N N . GLU A 1 192 ? 6.456 6.360 23.875 1.00 76.88 192 GLU A N 1
ATOM 1429 C CA . GLU A 1 192 ? 7.786 5.789 24.102 1.00 76.88 192 GLU A CA 1
ATOM 1430 C C . GLU A 1 192 ? 8.841 6.460 23.208 1.00 76.88 192 GLU A C 1
ATOM 1432 O O . GLU A 1 192 ? 9.890 6.890 23.695 1.00 76.88 192 GLU A O 1
ATOM 1437 N N . GLU A 1 193 ? 8.550 6.610 21.915 1.00 72.25 193 GLU A N 1
ATOM 1438 C CA . GLU A 1 193 ? 9.416 7.323 20.969 1.00 72.25 193 GLU A CA 1
ATOM 1439 C C . GLU A 1 193 ? 9.592 8.799 21.345 1.00 72.25 193 GLU A C 1
ATOM 1441 O O . GLU A 1 193 ? 10.719 9.296 21.434 1.00 72.25 193 GLU A O 1
ATOM 1446 N N . SER A 1 194 ? 8.499 9.496 21.668 1.00 71.19 194 SER A N 1
ATOM 1447 C CA . SER A 1 194 ? 8.549 10.903 22.088 1.00 71.19 194 SER A CA 1
ATOM 1448 C C . SER A 1 194 ? 9.446 11.096 23.318 1.00 71.19 194 SER A C 1
ATOM 1450 O O . SER A 1 194 ? 10.233 12.044 23.376 1.00 71.19 194 SER A O 1
ATOM 1452 N N . GLN A 1 195 ? 9.398 10.169 24.281 1.00 77.31 195 GLN A N 1
ATOM 1453 C CA . GLN A 1 195 ? 10.278 10.183 25.454 1.00 77.31 195 GLN A CA 1
ATOM 1454 C C . GLN A 1 195 ? 11.747 9.949 25.086 1.00 77.31 195 GLN A C 1
ATOM 1456 O O . GLN A 1 195 ? 12.609 10.690 25.565 1.00 77.31 195 GLN A O 1
ATOM 1461 N N . LYS A 1 196 ? 12.048 8.970 24.217 1.00 71.75 196 LYS A N 1
ATOM 1462 C CA . LYS A 1 196 ? 13.416 8.709 23.724 1.00 71.75 196 LYS A CA 1
ATOM 1463 C C . LYS A 1 196 ? 14.014 9.934 23.033 1.00 71.75 196 LYS A C 1
ATOM 1465 O O . LYS A 1 196 ? 15.198 10.223 23.208 1.00 71.75 196 LYS A O 1
ATOM 1470 N N . LEU A 1 197 ? 13.194 10.669 22.284 1.00 68.69 197 LEU A N 1
ATOM 1471 C CA . LEU A 1 197 ? 13.595 11.856 21.527 1.00 68.69 197 LEU A CA 1
ATOM 1472 C C . LEU A 1 197 ? 13.503 13.167 22.327 1.00 68.69 197 LEU A C 1
ATOM 1474 O O . LEU A 1 197 ? 13.840 14.226 21.794 1.00 68.69 197 LEU A O 1
ATOM 1478 N N . ASN A 1 198 ? 13.085 13.116 23.598 1.00 75.31 198 ASN A N 1
ATOM 1479 C CA . ASN A 1 198 ? 12.850 14.283 24.454 1.00 75.31 198 ASN A CA 1
ATOM 1480 C C . ASN A 1 198 ? 11.910 15.323 23.804 1.00 75.31 198 ASN A C 1
ATOM 1482 O O . ASN A 1 198 ? 12.171 16.529 23.821 1.00 75.31 198 ASN A O 1
ATOM 1486 N N . GLN A 1 199 ? 10.825 14.834 23.204 1.00 68.12 199 GLN A N 1
ATOM 1487 C CA . GLN A 1 199 ? 9.766 15.619 22.575 1.00 68.12 199 GLN A CA 1
ATOM 1488 C C . GLN A 1 199 ? 8.493 15.619 23.445 1.00 68.12 199 GLN A C 1
ATOM 1490 O O . GLN A 1 199 ? 8.319 14.726 24.280 1.00 68.12 199 GLN A O 1
ATOM 1495 N N . PRO A 1 200 ? 7.596 16.617 23.302 1.00 72.94 200 PRO A N 1
ATOM 1496 C CA . PRO A 1 200 ? 6.303 16.609 23.985 1.00 72.94 200 PRO A CA 1
ATOM 1497 C C . PRO A 1 200 ? 5.506 15.337 23.675 1.00 72.94 200 PRO A C 1
ATOM 1499 O O . PRO A 1 200 ? 5.478 14.903 22.527 1.00 72.94 200 PRO A O 1
ATOM 1502 N N . LEU A 1 201 ? 4.836 14.777 24.688 1.00 72.56 201 LEU A N 1
ATOM 1503 C CA . LEU A 1 201 ? 3.886 13.681 24.481 1.00 72.56 201 LEU A CA 1
ATOM 1504 C C . LEU A 1 201 ? 2.716 14.166 23.634 1.00 72.56 201 LEU A C 1
ATOM 1506 O O . LEU A 1 201 ? 2.249 15.298 23.792 1.00 72.56 201 LEU A O 1
ATOM 1510 N N . LYS A 1 202 ? 2.218 13.281 22.782 1.00 68.25 202 LYS A N 1
ATOM 1511 C CA . LYS A 1 202 ? 1.165 13.590 21.820 1.00 68.25 202 LYS A CA 1
ATOM 1512 C C . LYS A 1 202 ? -0.026 12.687 22.031 1.00 68.25 202 LYS A C 1
ATOM 1514 O O . LYS A 1 202 ? 0.113 11.629 22.630 1.00 68.25 202 LYS A O 1
ATOM 1519 N N . THR A 1 203 ? -1.197 13.121 21.576 1.00 77.25 203 THR A N 1
ATOM 1520 C CA . THR A 1 203 ? -2.413 12.307 21.658 1.00 77.25 203 THR A CA 1
ATOM 1521 C C . THR A 1 203 ? -2.761 11.779 20.275 1.00 77.25 203 THR A C 1
ATOM 1523 O O . THR A 1 203 ? -3.035 12.573 19.382 1.00 77.25 203 THR A O 1
ATOM 1526 N N . TYR A 1 204 ? -2.765 10.461 20.097 1.00 80.50 204 TYR A N 1
ATOM 1527 C CA . TYR A 1 204 ? -3.258 9.836 18.877 1.00 80.50 204 TYR A CA 1
ATOM 1528 C C . TYR A 1 204 ? -4.790 9.855 18.871 1.00 80.50 204 TYR A C 1
ATOM 1530 O O . TYR A 1 204 ? -5.431 9.357 19.797 1.00 80.50 204 TYR A O 1
ATOM 1538 N N . THR A 1 205 ? -5.375 10.448 17.831 1.00 83.25 205 THR A N 1
ATOM 1539 C CA . THR A 1 205 ? -6.823 10.695 17.708 1.00 83.25 205 THR A CA 1
ATOM 1540 C C . THR A 1 205 ? -7.483 9.877 16.602 1.00 83.25 205 THR A C 1
ATOM 1542 O O . THR A 1 205 ? -8.646 10.114 16.289 1.00 83.25 205 THR A O 1
ATOM 1545 N N . GLY A 1 206 ? -6.761 8.926 16.003 1.00 85.50 206 GLY A N 1
ATOM 1546 C CA . GLY A 1 206 ? -7.292 8.115 14.914 1.00 85.50 206 GLY A CA 1
ATOM 1547 C C . GLY A 1 206 ? -8.518 7.318 15.339 1.00 85.50 206 GLY A C 1
ATOM 1548 O O . GLY A 1 206 ? -8.580 6.791 16.453 1.00 85.50 206 GLY A O 1
ATOM 1549 N N . GLU A 1 207 ? -9.464 7.165 14.413 1.00 88.56 207 GLU A N 1
ATOM 1550 C CA . GLU A 1 207 ? -10.678 6.374 14.627 1.00 88.56 207 GLU A CA 1
ATOM 1551 C C . GLU A 1 207 ? -10.792 5.191 13.648 1.00 88.56 207 GLU A C 1
ATOM 1553 O O . GLU A 1 207 ? -10.174 5.145 12.584 1.00 88.56 207 GLU A O 1
ATOM 1558 N N . SER A 1 208 ? -11.574 4.174 14.019 1.00 93.38 208 SER A N 1
ATOM 1559 C CA . SER A 1 208 ? -11.902 3.070 13.104 1.00 93.38 208 SER A CA 1
ATOM 1560 C C . SER A 1 208 ? -13.020 3.491 12.151 1.00 93.38 208 SER A C 1
ATOM 1562 O O . SER A 1 208 ? -13.968 4.153 12.570 1.00 93.38 208 SER A O 1
ATOM 1564 N N . GLN A 1 209 ? -12.967 3.052 10.894 1.00 95.88 209 GLN A N 1
ATOM 1565 C CA . GLN A 1 209 ? -13.956 3.404 9.877 1.00 95.88 209 GLN A CA 1
ATOM 1566 C C . GLN A 1 209 ? -14.502 2.169 9.156 1.00 95.88 209 GLN A C 1
ATOM 1568 O O . GLN A 1 209 ? -13.760 1.279 8.744 1.00 95.88 209 GLN A O 1
ATOM 1573 N N . SER A 1 210 ? -15.824 2.119 9.009 1.00 96.44 210 SER A N 1
ATOM 1574 C CA . SER A 1 210 ? -16.534 1.117 8.208 1.00 96.44 210 SER A CA 1
ATOM 1575 C C . SER A 1 210 ? -16.443 1.421 6.718 1.00 96.44 210 SER A C 1
ATOM 1577 O O . SER A 1 210 ? -16.450 2.592 6.345 1.00 96.44 210 SER A O 1
ATOM 1579 N N . GLY A 1 211 ? -16.534 0.396 5.874 1.00 95.12 211 GLY A N 1
ATOM 1580 C CA . GLY A 1 211 ? -16.752 0.584 4.437 1.00 95.12 211 GLY A CA 1
ATOM 1581 C C . GLY A 1 211 ? -15.788 -0.192 3.559 1.00 95.12 211 GLY A C 1
ATOM 1582 O O . GLY A 1 211 ? -15.569 0.209 2.415 1.00 95.12 211 GLY A O 1
ATOM 1583 N N . LEU A 1 212 ? -15.209 -1.285 4.062 1.00 96.38 212 LEU A N 1
ATOM 1584 C CA . LEU A 1 212 ? -14.303 -2.128 3.286 1.00 96.38 212 LEU A CA 1
ATOM 1585 C C . LEU A 1 212 ? -14.947 -2.601 1.970 1.00 96.38 212 LEU A C 1
ATOM 1587 O O . LEU A 1 212 ? -14.291 -2.613 0.934 1.00 96.38 212 LEU A O 1
ATOM 1591 N N . SER A 1 213 ? -16.249 -2.890 1.980 1.00 96.62 213 SER A N 1
ATOM 1592 C CA . SER A 1 213 ? -17.052 -3.232 0.795 1.00 96.62 213 SER A CA 1
ATOM 1593 C C . SER A 1 213 ? -17.141 -2.130 -0.268 1.00 96.62 213 SER A C 1
ATOM 1595 O O . SER A 1 213 ? -17.539 -2.404 -1.398 1.00 96.62 213 SER A O 1
ATOM 1597 N N . THR A 1 214 ? -16.785 -0.889 0.071 1.00 96.81 214 THR A N 1
ATOM 1598 C CA . THR A 1 214 ? -16.742 0.250 -0.861 1.00 96.81 214 THR A CA 1
ATOM 1599 C C . THR A 1 214 ? -15.351 0.492 -1.445 1.00 96.81 214 THR A C 1
ATOM 1601 O O . THR A 1 214 ? -15.180 1.415 -2.250 1.00 96.81 214 THR A O 1
ATOM 1604 N N . ALA A 1 215 ? -14.360 -0.310 -1.041 1.00 97.31 215 ALA A N 1
ATOM 1605 C CA . ALA A 1 215 ? -13.014 -0.220 -1.576 1.00 97.31 215 ALA A CA 1
ATOM 1606 C C . ALA A 1 215 ? -12.978 -0.601 -3.066 1.00 97.31 215 ALA A C 1
ATOM 1608 O O . ALA A 1 215 ? -13.800 -1.378 -3.558 1.00 97.31 215 ALA A O 1
ATOM 1609 N N . GLN A 1 216 ? -12.025 -0.033 -3.797 1.00 96.75 216 GLN A N 1
ATOM 1610 C CA . GLN A 1 216 ? -11.903 -0.175 -5.244 1.00 96.75 216 GLN A CA 1
ATOM 1611 C C . GLN A 1 216 ? -10.446 -0.315 -5.688 1.00 96.75 216 GLN A C 1
ATOM 1613 O O . GLN A 1 216 ? -9.519 -0.088 -4.913 1.00 96.75 216 GLN A O 1
ATOM 1618 N N . ALA A 1 217 ? -10.249 -0.658 -6.963 1.00 95.69 217 ALA A N 1
ATOM 1619 C CA . ALA A 1 217 ? -8.922 -0.687 -7.568 1.00 95.69 217 ALA A CA 1
ATOM 1620 C C . ALA A 1 217 ? -8.201 0.663 -7.384 1.00 95.69 217 ALA A C 1
ATOM 1622 O O . ALA A 1 217 ? -8.781 1.724 -7.617 1.00 95.69 217 ALA A O 1
ATOM 1623 N N . GLY A 1 218 ? -6.937 0.612 -6.975 1.00 94.69 218 GLY A N 1
ATOM 1624 C CA . GLY A 1 218 ? -6.129 1.774 -6.622 1.00 94.69 218 GLY A CA 1
ATOM 1625 C C . GLY A 1 218 ? -6.206 2.179 -5.152 1.00 94.69 218 GLY A C 1
ATOM 1626 O O . GLY A 1 218 ? -5.345 2.944 -4.717 1.00 94.69 218 GLY A O 1
ATOM 1627 N N . ASP A 1 219 ? -7.165 1.686 -4.365 1.00 97.06 219 ASP A N 1
ATOM 1628 C CA . ASP A 1 219 ? -7.137 1.954 -2.927 1.00 97.06 219 ASP A CA 1
ATOM 1629 C C . ASP A 1 219 ? -5.901 1.295 -2.301 1.00 97.06 219 ASP A C 1
ATOM 1631 O O . ASP A 1 219 ? -5.540 0.156 -2.613 1.00 97.06 219 ASP A O 1
ATOM 1635 N N . ILE A 1 220 ? -5.239 2.041 -1.426 1.00 94.06 220 ILE A N 1
ATOM 1636 C CA . ILE A 1 220 ? -4.066 1.591 -0.686 1.00 94.06 220 ILE A CA 1
ATOM 1637 C C . ILE A 1 220 ? -4.547 0.800 0.515 1.00 94.06 220 ILE A C 1
ATOM 1639 O O . ILE A 1 220 ? -5.350 1.308 1.291 1.00 94.06 220 ILE A O 1
ATOM 1643 N N . VAL A 1 221 ? -4.012 -0.403 0.691 1.00 93.50 221 VAL A N 1
ATOM 1644 C CA . VAL A 1 221 ? -4.178 -1.213 1.897 1.00 93.50 221 VAL A CA 1
ATOM 1645 C C . VAL A 1 221 ? -2.866 -1.163 2.667 1.00 93.50 221 VAL A C 1
ATOM 1647 O O . VAL A 1 221 ? -1.810 -1.486 2.125 1.00 93.50 221 VAL A O 1
ATOM 1650 N N . SER A 1 222 ? -2.913 -0.740 3.925 1.00 89.62 222 SER A N 1
ATOM 1651 C CA . SER A 1 222 ? -1.733 -0.656 4.785 1.00 89.62 222 SER A CA 1
ATOM 1652 C C . SER A 1 222 ? -1.957 -1.378 6.104 1.00 89.62 222 SER A C 1
ATOM 1654 O O . SER A 1 222 ? -3.000 -1.232 6.744 1.00 89.62 222 SER A O 1
ATOM 1656 N N . PHE A 1 223 ? -0.961 -2.160 6.510 1.00 86.81 223 PHE A N 1
ATOM 1657 C CA . PHE A 1 223 ? -0.917 -2.844 7.798 1.00 86.81 223 PHE A CA 1
ATOM 1658 C C . PHE A 1 223 ? 0.227 -2.273 8.623 1.00 86.81 223 PHE A C 1
ATOM 1660 O O . PHE A 1 223 ? 1.320 -2.082 8.099 1.00 86.81 223 PHE A O 1
ATOM 1667 N N . GLY A 1 224 ? -0.011 -2.033 9.907 1.00 80.81 224 GLY A N 1
ATOM 1668 C CA . GLY A 1 224 ? 1.008 -1.580 10.848 1.00 80.81 224 GLY A CA 1
ATOM 1669 C C . GLY A 1 224 ? 1.201 -2.582 11.978 1.00 80.81 224 GLY A C 1
ATOM 1670 O O . GLY A 1 224 ? 0.220 -3.011 12.587 1.00 80.81 224 GLY A O 1
ATOM 1671 N N . TYR A 1 225 ? 2.451 -2.922 12.286 1.00 78.06 225 TYR A N 1
ATOM 1672 C CA . TYR A 1 225 ? 2.845 -3.731 13.440 1.00 78.06 225 TYR A CA 1
ATOM 1673 C C . TYR A 1 225 ? 3.529 -2.846 14.484 1.00 78.06 225 TYR A C 1
ATOM 1675 O O . TYR A 1 225 ? 4.366 -2.020 14.133 1.00 78.06 225 TYR A O 1
ATOM 1683 N N . THR A 1 226 ? 3.228 -3.031 15.771 1.00 67.62 226 THR A N 1
ATOM 1684 C CA . THR A 1 226 ? 3.922 -2.299 16.855 1.00 67.62 226 THR A CA 1
ATOM 1685 C C . THR A 1 226 ? 5.211 -2.975 17.329 1.00 67.62 226 THR A C 1
ATOM 1687 O O . THR A 1 226 ? 5.861 -2.470 18.239 1.00 67.62 226 THR A O 1
ATOM 1690 N N . ALA A 1 227 ? 5.594 -4.116 16.747 1.00 57.38 227 ALA A N 1
ATOM 1691 C CA . ALA A 1 227 ? 6.834 -4.822 17.064 1.00 57.38 227 ALA A CA 1
ATOM 1692 C C . ALA A 1 227 ? 7.399 -5.536 15.824 1.00 57.38 227 ALA A C 1
ATOM 1694 O O . ALA A 1 227 ? 6.645 -6.164 15.084 1.00 57.38 227 ALA A O 1
ATOM 1695 N N . GLY A 1 228 ? 8.722 -5.481 15.630 1.00 48.75 228 GLY A N 1
ATOM 1696 C CA . GLY A 1 228 ? 9.434 -6.174 14.548 1.00 48.75 228 GLY A CA 1
ATOM 1697 C C . GLY A 1 228 ? 10.505 -5.314 13.866 1.00 48.75 228 GLY A C 1
ATOM 1698 O O . GLY A 1 228 ? 10.598 -4.117 14.104 1.00 48.75 228 GLY A O 1
ATOM 1699 N N . HIS A 1 229 ? 11.343 -5.932 13.026 1.00 36.47 229 HIS A N 1
ATOM 1700 C CA . HIS A 1 229 ? 12.275 -5.219 12.128 1.00 36.47 229 HIS A CA 1
ATOM 1701 C C . HIS A 1 229 ? 11.598 -4.747 10.825 1.00 36.47 229 HIS A C 1
ATOM 1703 O O . HIS A 1 229 ? 12.179 -3.967 10.074 1.00 36.47 229 HIS A O 1
ATOM 1709 N N . SER A 1 230 ? 10.381 -5.231 10.561 1.00 53.88 230 SER A N 1
ATOM 1710 C CA . SER A 1 230 ? 9.473 -4.754 9.521 1.00 53.88 230 SER A CA 1
ATOM 1711 C C . SER A 1 230 ? 8.213 -4.258 10.223 1.00 53.88 230 SER A C 1
ATOM 1713 O O . SER A 1 230 ? 7.537 -5.037 10.893 1.00 53.88 230 SER A O 1
ATOM 1715 N N . ASN A 1 231 ? 7.933 -2.960 10.127 1.00 67.00 231 ASN A N 1
ATOM 1716 C CA . ASN A 1 231 ? 6.870 -2.321 10.907 1.00 67.00 231 ASN A CA 1
ATOM 1717 C C . ASN A 1 231 ? 5.500 -2.399 10.221 1.00 67.00 231 ASN A C 1
ATOM 1719 O O . ASN A 1 231 ? 4.534 -1.836 10.717 1.00 67.00 231 ASN A O 1
ATOM 1723 N N . GLY A 1 232 ? 5.365 -3.080 9.086 1.00 76.44 232 GLY A N 1
ATOM 1724 C CA . GLY A 1 232 ? 4.071 -3.154 8.426 1.00 76.44 232 GLY A CA 1
ATOM 1725 C C . GLY A 1 232 ? 4.126 -3.702 7.017 1.00 76.44 232 GLY A C 1
ATOM 1726 O O . GLY A 1 232 ? 5.108 -4.324 6.618 1.00 76.44 232 GLY A O 1
ATOM 1727 N N . HIS A 1 233 ? 3.060 -3.432 6.271 1.00 82.38 233 HIS A N 1
ATOM 1728 C CA . HIS A 1 233 ? 2.962 -3.756 4.857 1.00 82.38 233 HIS A CA 1
ATOM 1729 C C . HIS A 1 233 ? 2.181 -2.701 4.078 1.00 82.38 233 HIS A C 1
ATOM 1731 O O . HIS A 1 233 ? 1.209 -2.156 4.599 1.00 82.38 233 HIS A O 1
ATOM 1737 N N . PHE A 1 234 ? 2.588 -2.433 2.838 1.00 85.88 234 PHE A N 1
ATOM 1738 C CA . PHE A 1 234 ? 1.904 -1.511 1.931 1.00 85.88 234 PHE A CA 1
ATOM 1739 C C . PHE A 1 234 ? 1.541 -2.239 0.641 1.00 85.88 234 PHE A C 1
ATOM 1741 O O . PHE A 1 234 ? 2.404 -2.797 -0.030 1.00 85.88 234 PHE A O 1
ATOM 1748 N N . MET A 1 235 ? 0.269 -2.180 0.265 1.00 90.25 235 MET A N 1
ATOM 1749 C CA . MET A 1 235 ? -0.263 -2.825 -0.928 1.00 90.25 235 MET A CA 1
ATOM 1750 C C . MET A 1 235 ? -1.246 -1.897 -1.639 1.00 90.25 235 MET A C 1
ATOM 1752 O O . MET A 1 235 ? -1.823 -0.995 -1.032 1.00 90.25 235 MET A O 1
ATOM 1756 N N . VAL A 1 236 ? -1.487 -2.149 -2.925 1.00 92.75 236 VAL A N 1
ATOM 1757 C CA . VAL A 1 236 ? -2.512 -1.431 -3.702 1.00 92.75 236 VAL A CA 1
ATOM 1758 C C . VAL A 1 236 ? -3.500 -2.431 -4.277 1.00 92.75 236 VAL A C 1
ATOM 1760 O O . VAL A 1 236 ? -3.084 -3.390 -4.924 1.00 92.75 236 VAL A O 1
ATOM 1763 N N . LEU A 1 237 ? -4.801 -2.217 -4.065 1.00 95.25 237 LEU A N 1
ATOM 1764 C CA . LEU A 1 237 ? -5.847 -3.062 -4.639 1.00 95.25 237 LEU A CA 1
ATOM 1765 C C . LEU A 1 237 ? -5.800 -3.016 -6.171 1.00 95.25 237 LEU A C 1
ATOM 1767 O O . LEU A 1 237 ? -5.825 -1.949 -6.779 1.00 95.25 237 LEU A O 1
ATOM 1771 N N . THR A 1 238 ? -5.805 -4.184 -6.802 1.00 92.56 238 THR A N 1
ATOM 1772 C CA . THR A 1 238 ? -5.910 -4.323 -8.268 1.00 92.56 238 THR A CA 1
ATOM 1773 C C . THR A 1 238 ? -7.362 -4.394 -8.736 1.00 92.56 238 THR A C 1
ATOM 1775 O O . THR A 1 238 ? -7.664 -4.103 -9.892 1.00 92.56 238 THR A O 1
ATOM 1778 N N . ALA A 1 239 ? -8.274 -4.748 -7.829 1.00 93.62 239 ALA A N 1
ATOM 1779 C CA . ALA A 1 239 ? -9.700 -4.899 -8.073 1.00 93.62 239 ALA A CA 1
ATOM 1780 C C . ALA A 1 239 ? -10.507 -4.584 -6.804 1.00 93.62 239 ALA A C 1
ATOM 1782 O O . ALA A 1 239 ? -9.954 -4.439 -5.713 1.00 93.62 239 ALA A O 1
ATOM 1783 N N . VAL A 1 240 ? -11.829 -4.482 -6.950 1.00 96.31 240 VAL A N 1
ATOM 1784 C CA . VAL A 1 240 ? -12.751 -4.407 -5.805 1.00 96.31 240 VAL A CA 1
ATOM 1785 C C . VAL A 1 240 ? -12.662 -5.691 -4.959 1.00 96.31 240 VAL A C 1
ATOM 1787 O O . VAL A 1 240 ? -12.516 -6.769 -5.541 1.00 96.31 240 VAL A O 1
ATOM 1790 N N . PRO A 1 241 ? -12.777 -5.621 -3.619 1.00 96.56 241 PRO A N 1
ATOM 1791 C CA . PRO A 1 241 ? -12.803 -6.813 -2.773 1.00 96.56 241 PRO A CA 1
ATOM 1792 C C . PRO A 1 241 ? -13.952 -7.772 -3.114 1.00 96.56 241 PRO A C 1
ATOM 1794 O O . PRO A 1 241 ? -15.111 -7.364 -3.209 1.00 96.56 241 PRO A O 1
ATOM 1797 N N . GLU A 1 242 ? -13.652 -9.065 -3.235 1.00 96.69 242 GLU A N 1
ATOM 1798 C CA . GLU A 1 242 ? -14.648 -10.118 -3.429 1.00 96.69 242 GLU A CA 1
ATOM 1799 C C . GLU A 1 242 ? -15.053 -10.691 -2.071 1.00 96.69 242 GLU A C 1
ATOM 1801 O O . GLU A 1 242 ? -14.234 -11.258 -1.354 1.00 96.69 242 GLU A O 1
ATOM 1806 N N . ARG A 1 243 ? -16.332 -10.595 -1.704 1.00 96.69 243 ARG A N 1
ATOM 1807 C CA . ARG A 1 243 ? -16.818 -11.252 -0.487 1.00 96.69 243 ARG A CA 1
ATOM 1808 C C . ARG A 1 243 ? -16.849 -12.767 -0.681 1.00 96.69 243 ARG A C 1
ATOM 1810 O O . ARG A 1 243 ? -17.535 -13.256 -1.575 1.00 96.69 243 ARG A O 1
ATOM 1817 N N . VAL A 1 244 ? -16.198 -13.496 0.219 1.00 95.56 244 VAL A N 1
ATOM 1818 C CA . VAL A 1 244 ? -16.147 -14.964 0.216 1.00 95.56 244 VAL A CA 1
ATOM 1819 C C . VAL A 1 244 ? -16.808 -15.551 1.472 1.00 95.56 244 VAL A C 1
ATOM 1821 O O . VAL A 1 244 ? -17.048 -14.829 2.450 1.00 95.56 244 VAL A O 1
ATOM 1824 N N . PRO A 1 245 ? -17.181 -16.843 1.453 1.00 95.25 245 PRO A N 1
ATOM 1825 C CA . PRO A 1 245 ? -17.694 -17.539 2.629 1.00 95.25 245 PRO A CA 1
ATOM 1826 C C . PRO A 1 245 ? -16.740 -17.492 3.838 1.00 95.25 245 PRO A C 1
ATOM 1828 O O . PRO A 1 245 ? -15.522 -17.502 3.691 1.00 95.25 245 PRO A O 1
ATOM 1831 N N . LEU A 1 246 ? -17.296 -17.450 5.056 1.00 92.56 246 LEU A N 1
ATOM 1832 C CA . LEU A 1 246 ? -16.513 -17.365 6.301 1.00 92.56 246 LEU A CA 1
ATOM 1833 C C . LEU A 1 246 ? -15.677 -18.631 6.573 1.00 92.56 246 LEU A C 1
ATOM 1835 O O . LEU A 1 246 ? -14.670 -18.559 7.270 1.00 92.56 246 LEU A O 1
ATOM 1839 N N . ASP A 1 247 ? -16.086 -19.776 6.027 1.00 90.69 247 ASP A N 1
ATOM 1840 C CA . ASP A 1 247 ? -15.396 -21.065 6.146 1.00 90.69 247 ASP A CA 1
ATOM 1841 C C . ASP A 1 247 ? -14.134 -21.181 5.272 1.00 90.69 247 ASP A C 1
ATOM 1843 O O . ASP A 1 247 ? -13.400 -22.156 5.413 1.00 90.69 247 ASP A O 1
ATOM 1847 N N . GLU A 1 248 ? -13.822 -20.170 4.451 1.00 88.25 248 GLU A N 1
ATOM 1848 C CA . GLU A 1 248 ? -12.489 -20.000 3.843 1.00 88.25 248 GLU A CA 1
ATOM 1849 C C . GLU A 1 248 ? -11.409 -19.688 4.896 1.00 88.25 248 GLU A C 1
ATOM 1851 O O . GLU A 1 248 ? -10.220 -19.845 4.635 1.00 88.25 248 GLU A O 1
ATOM 1856 N N . VAL A 1 249 ? -11.808 -19.270 6.102 1.00 88.06 249 VAL A N 1
ATOM 1857 C CA . VAL A 1 249 ? -10.901 -19.003 7.220 1.00 88.06 249 VAL A CA 1
ATOM 1858 C C . VAL A 1 249 ? -10.988 -20.144 8.225 1.00 88.06 249 VAL A C 1
ATOM 1860 O O . VAL A 1 249 ? -12.060 -20.478 8.730 1.00 88.06 249 VAL A O 1
ATOM 1863 N N . LEU A 1 250 ? -9.844 -20.730 8.566 1.00 84.88 250 LEU A N 1
ATOM 1864 C CA . LEU A 1 250 ? -9.752 -21.749 9.609 1.00 84.88 250 LEU A CA 1
ATOM 1865 C C . LEU A 1 250 ? -9.973 -21.128 10.994 1.00 84.88 250 LEU A C 1
ATOM 1867 O O . LEU A 1 250 ? -9.167 -20.326 11.455 1.00 84.88 250 LEU A O 1
ATOM 1871 N N . ASN A 1 251 ? -11.038 -21.562 11.680 1.00 84.81 251 ASN A N 1
ATOM 1872 C CA . ASN A 1 251 ? -11.395 -21.148 13.045 1.00 84.81 251 ASN A CA 1
ATOM 1873 C C . ASN A 1 251 ? -11.378 -19.615 13.243 1.00 84.81 251 ASN A C 1
ATOM 1875 O O . ASN A 1 251 ? -10.606 -19.115 14.065 1.00 84.81 251 ASN A O 1
ATOM 1879 N N . PRO A 1 252 ? -12.203 -18.857 12.499 1.00 88.88 252 PRO A N 1
ATOM 1880 C CA . PRO A 1 252 ? -12.220 -17.409 12.614 1.00 88.88 252 PRO A CA 1
ATOM 1881 C C . PRO A 1 252 ? -12.700 -16.999 14.006 1.00 88.88 252 PRO A C 1
ATOM 1883 O O . PRO A 1 252 ? -13.579 -17.635 14.598 1.00 88.88 252 PRO A O 1
ATOM 1886 N N . GLU A 1 253 ? -12.142 -15.907 14.517 1.00 90.75 253 GLU A N 1
ATOM 1887 C CA . GLU A 1 253 ? -12.572 -15.350 15.792 1.00 90.75 253 GLU A CA 1
ATOM 1888 C C . GLU A 1 253 ? -14.036 -14.908 15.738 1.00 90.75 253 GLU A C 1
ATOM 1890 O O . GLU A 1 253 ? -14.549 -14.468 14.708 1.00 90.75 253 GLU A O 1
ATOM 1895 N N . SER A 1 254 ? -14.727 -14.978 16.877 1.00 92.00 254 SER A N 1
ATOM 1896 C CA . SER A 1 254 ? -16.181 -14.754 16.929 1.00 92.00 254 SER A CA 1
ATOM 1897 C C . SER A 1 254 ? -16.630 -13.357 16.470 1.00 92.00 254 SER A C 1
ATOM 1899 O O . SER A 1 254 ? -17.787 -13.184 16.068 1.00 92.00 254 SER A O 1
ATOM 1901 N N . PHE A 1 255 ? -15.738 -12.364 16.521 1.00 92.50 255 PHE A N 1
ATOM 1902 C CA . PHE A 1 255 ? -15.984 -10.999 16.052 1.00 92.50 255 PHE A CA 1
ATOM 1903 C C . PHE A 1 255 ? -15.831 -10.838 14.530 1.00 92.50 255 PHE A C 1
ATOM 1905 O O . PHE A 1 255 ? -16.297 -9.838 13.985 1.00 92.50 255 PHE A O 1
ATOM 1912 N N . VAL A 1 256 ? -15.240 -11.811 13.829 1.00 95.25 256 VAL A N 1
ATOM 1913 C CA . VAL A 1 256 ? -15.169 -11.835 12.363 1.00 95.25 256 VAL A CA 1
ATOM 1914 C C . VAL A 1 256 ? -16.532 -12.236 11.812 1.00 95.25 256 VAL A C 1
ATOM 1916 O O . VAL A 1 256 ? -17.058 -13.306 12.122 1.00 95.25 256 VAL A O 1
ATOM 1919 N N . LYS A 1 257 ? -17.132 -11.365 11.000 1.00 96.69 257 LYS A N 1
ATOM 1920 C CA . LYS A 1 257 ? -18.459 -11.580 10.397 1.00 96.69 257 LYS A CA 1
ATOM 1921 C C . LYS A 1 257 ? -18.419 -11.677 8.880 1.00 96.69 257 LYS A C 1
ATOM 1923 O O . LYS A 1 257 ? -19.373 -12.167 8.276 1.00 96.69 257 LYS A O 1
ATOM 1928 N N . GLN A 1 258 ? -17.356 -11.175 8.265 1.00 96.94 258 GLN A N 1
ATOM 1929 C CA . GLN A 1 258 ? -17.224 -11.055 6.821 1.00 96.94 258 GLN A CA 1
ATOM 1930 C C . GLN A 1 258 ? -15.782 -11.366 6.424 1.00 96.94 258 GLN A C 1
ATOM 1932 O O . GLN A 1 258 ? -14.852 -11.060 7.170 1.00 96.94 258 GLN A O 1
ATOM 1937 N N . VAL A 1 259 ? -15.611 -11.976 5.255 1.00 96.62 259 VAL A N 1
ATOM 1938 C CA . VAL A 1 259 ? -14.305 -12.291 4.676 1.00 96.62 259 VAL A CA 1
ATOM 1939 C C . VAL A 1 259 ? -14.301 -11.772 3.251 1.00 96.62 259 VAL A C 1
ATOM 1941 O O . VAL A 1 259 ? -15.265 -11.975 2.509 1.00 96.62 259 VAL A O 1
ATOM 1944 N N . TYR A 1 260 ? -13.224 -11.092 2.887 1.00 96.62 260 TYR A N 1
ATOM 1945 C CA . TYR A 1 260 ? -13.009 -10.564 1.555 1.00 96.62 260 TYR A CA 1
ATOM 1946 C C . TYR A 1 260 ? -11.720 -11.132 0.985 1.00 96.62 260 TYR A C 1
ATOM 1948 O O . TYR A 1 260 ? -10.660 -10.941 1.571 1.00 96.62 260 TYR A O 1
ATOM 1956 N N . ARG A 1 261 ? -11.794 -11.786 -0.171 1.00 94.38 261 ARG A N 1
ATOM 1957 C CA . ARG A 1 261 ? -10.623 -12.035 -1.004 1.00 94.38 261 ARG A CA 1
ATOM 1958 C C . ARG A 1 261 ? -10.268 -10.731 -1.704 1.00 94.38 261 ARG A C 1
ATOM 1960 O O . ARG A 1 261 ? -11.118 -10.120 -2.355 1.00 94.38 261 ARG A O 1
ATOM 1967 N N . ILE A 1 262 ? -9.028 -10.289 -1.545 1.00 92.00 262 ILE A N 1
ATOM 1968 C CA . ILE A 1 262 ? -8.518 -9.105 -2.231 1.00 92.00 262 ILE A CA 1
ATOM 1969 C C . ILE A 1 262 ? -7.319 -9.472 -3.089 1.00 92.00 262 ILE A C 1
ATOM 1971 O O . ILE A 1 262 ? -6.481 -10.273 -2.682 1.00 92.00 262 ILE A O 1
ATOM 1975 N N . SER A 1 263 ? -7.241 -8.848 -4.259 1.00 90.12 263 SER A N 1
ATOM 1976 C CA . SER A 1 263 ? -6.113 -8.972 -5.177 1.00 90.12 263 SER A CA 1
ATOM 1977 C C . SER A 1 263 ? -5.318 -7.669 -5.156 1.00 90.12 263 SER A C 1
ATOM 1979 O O . SER A 1 263 ? -5.893 -6.588 -5.320 1.00 90.12 263 SER A O 1
ATOM 1981 N N . VAL A 1 264 ? -4.002 -7.746 -4.982 1.00 88.94 264 VAL A N 1
ATOM 1982 C CA . VAL A 1 264 ? -3.124 -6.594 -4.716 1.00 88.94 264 VAL A CA 1
ATOM 1983 C C . VAL A 1 264 ? -1.858 -6.602 -5.569 1.00 88.94 264 VAL A C 1
ATOM 1985 O O . VAL A 1 264 ? -1.421 -7.655 -6.026 1.00 88.94 264 VAL A O 1
ATOM 1988 N N . TYR A 1 265 ? -1.250 -5.429 -5.746 1.00 86.69 265 TYR A N 1
ATOM 1989 C CA . TYR A 1 265 ? 0.180 -5.328 -6.024 1.00 86.69 265 TYR A CA 1
ATOM 1990 C C . TYR A 1 265 ? 0.957 -5.400 -4.712 1.00 86.69 265 TYR A C 1
ATOM 1992 O O . TYR A 1 265 ? 0.677 -4.610 -3.805 1.00 86.69 265 TYR A O 1
ATOM 2000 N N . ASP A 1 266 ? 1.921 -6.322 -4.632 1.00 77.44 266 ASP A N 1
ATOM 2001 C CA . ASP A 1 266 ? 2.743 -6.529 -3.438 1.00 77.44 266 ASP A CA 1
ATOM 2002 C C . ASP A 1 266 ? 4.203 -6.936 -3.729 1.00 77.44 266 ASP A C 1
ATOM 2004 O O . ASP A 1 266 ? 4.481 -7.557 -4.750 1.00 77.44 266 ASP A O 1
ATOM 2008 N N . SER A 1 267 ? 5.131 -6.616 -2.818 1.00 66.19 267 SER A N 1
ATOM 2009 C CA . SER A 1 267 ? 6.544 -7.009 -2.830 1.00 66.19 267 SER A CA 1
ATOM 2010 C C . SER A 1 267 ? 6.834 -8.270 -2.005 1.00 66.19 267 SER A C 1
ATOM 2012 O O . SER A 1 267 ? 6.412 -8.359 -0.854 1.00 66.19 267 SER A O 1
ATOM 2014 N N . THR A 1 268 ? 7.674 -9.176 -2.514 1.00 55.62 268 THR A N 1
ATOM 2015 C CA . THR A 1 268 ? 8.124 -10.370 -1.767 1.00 55.62 268 THR A CA 1
ATOM 2016 C C . THR A 1 268 ? 9.640 -10.405 -1.562 1.00 55.62 268 THR A C 1
ATOM 2018 O O . THR A 1 268 ? 10.381 -10.206 -2.529 1.00 55.62 268 THR A O 1
ATOM 2021 N N . ASP A 1 269 ? 10.105 -10.760 -0.358 1.00 46.00 269 ASP A N 1
ATOM 2022 C CA . ASP A 1 269 ? 11.505 -11.147 -0.115 1.00 46.00 269 ASP A CA 1
ATOM 2023 C C . ASP A 1 269 ? 11.747 -12.619 -0.505 1.00 46.00 269 ASP A C 1
ATOM 2025 O O . ASP A 1 269 ? 10.870 -13.475 -0.372 1.00 46.00 269 ASP A O 1
ATOM 2029 N N . ALA A 1 270 ? 12.940 -12.932 -1.005 1.00 40.53 270 ALA A N 1
ATOM 2030 C CA . ALA A 1 270 ? 13.311 -14.281 -1.408 1.00 40.53 270 ALA A CA 1
ATOM 2031 C C . ALA A 1 270 ? 13.881 -15.069 -0.212 1.00 40.53 270 ALA A C 1
ATOM 2033 O O . ALA A 1 270 ? 15.025 -14.867 0.185 1.00 40.53 270 ALA A O 1
ATOM 2034 N N . GLY A 1 271 ? 13.126 -16.045 0.308 1.00 39.84 271 GLY A N 1
ATOM 2035 C CA . GLY A 1 271 ? 13.671 -17.106 1.176 1.00 39.84 271 GLY A CA 1
ATOM 2036 C C . GLY A 1 271 ? 13.336 -17.042 2.672 1.00 39.84 271 GLY A C 1
ATOM 2037 O O . GLY A 1 271 ? 13.801 -17.899 3.422 1.00 39.84 271 GLY A O 1
ATOM 2038 N N . GLY A 1 272 ? 12.502 -16.102 3.108 1.00 36.81 272 GLY A N 1
ATOM 2039 C CA . GLY A 1 272 ? 11.757 -16.154 4.375 1.00 36.81 272 GLY A CA 1
ATOM 2040 C C . GLY A 1 272 ? 10.263 -16.071 4.069 1.00 36.81 272 GLY A C 1
ATOM 2041 O O . GLY A 1 272 ? 9.933 -15.670 2.959 1.00 36.81 272 GLY A O 1
ATOM 2042 N N . SER A 1 273 ? 9.392 -16.526 4.979 1.00 38.09 273 SER A N 1
ATOM 2043 C CA . SER A 1 273 ? 7.934 -16.689 4.789 1.00 38.09 273 SER A CA 1
ATOM 2044 C C . SER A 1 273 ? 7.341 -15.770 3.716 1.00 38.09 273 SER A C 1
ATOM 2046 O O . SER A 1 273 ? 7.373 -14.551 3.847 1.00 38.09 273 SER A O 1
ATOM 2048 N N . LEU A 1 274 ? 6.866 -16.409 2.649 1.00 39.50 274 LEU A N 1
ATOM 2049 C CA . LEU A 1 274 ? 6.127 -15.857 1.517 1.00 39.50 274 LEU A CA 1
ATOM 2050 C C . LEU A 1 274 ? 5.252 -14.671 1.943 1.00 39.50 274 LEU A C 1
ATOM 2052 O O . LEU A 1 274 ? 4.441 -14.837 2.843 1.00 39.50 274 LEU A O 1
ATOM 2056 N N . HIS A 1 275 ? 5.363 -13.516 1.282 1.00 47.78 275 HIS A N 1
ATOM 2057 C CA . HIS A 1 275 ? 4.292 -12.521 1.388 1.00 47.78 275 HIS A CA 1
ATOM 2058 C C . HIS A 1 275 ? 3.223 -12.739 0.310 1.00 47.78 275 HIS A C 1
ATOM 2060 O O . HIS A 1 275 ? 2.065 -12.673 0.674 1.00 47.78 275 HIS A O 1
ATOM 2066 N N . PHE A 1 276 ? 3.556 -13.185 -0.917 1.00 48.94 276 PHE A N 1
ATOM 2067 C CA . PHE A 1 276 ? 2.620 -13.827 -1.864 1.00 48.94 276 PHE A CA 1
ATOM 2068 C C . PHE A 1 276 ? 3.351 -14.740 -2.856 1.00 48.94 276 PHE A C 1
ATOM 2070 O O . PHE A 1 276 ? 4.551 -14.606 -3.086 1.00 48.94 276 PHE A O 1
ATOM 2077 N N . ASN A 1 277 ? 2.631 -15.694 -3.449 1.00 36.81 277 ASN A N 1
ATOM 2078 C CA . ASN A 1 277 ? 3.153 -16.529 -4.527 1.00 36.81 277 ASN A CA 1
ATOM 2079 C C . ASN A 1 277 ? 3.502 -15.661 -5.740 1.00 36.81 277 ASN A C 1
ATOM 2081 O O . ASN A 1 277 ? 2.617 -15.213 -6.464 1.00 36.81 277 ASN A O 1
ATOM 2085 N N . ASP A 1 278 ? 4.795 -15.508 -6.009 1.00 38.72 278 ASP A N 1
ATOM 2086 C CA . ASP A 1 278 ? 5.282 -15.222 -7.350 1.00 38.72 278 ASP A CA 1
ATOM 2087 C C . ASP A 1 278 ? 4.632 -16.230 -8.319 1.00 38.72 278 ASP A C 1
ATOM 2089 O O . ASP A 1 278 ? 4.899 -17.433 -8.276 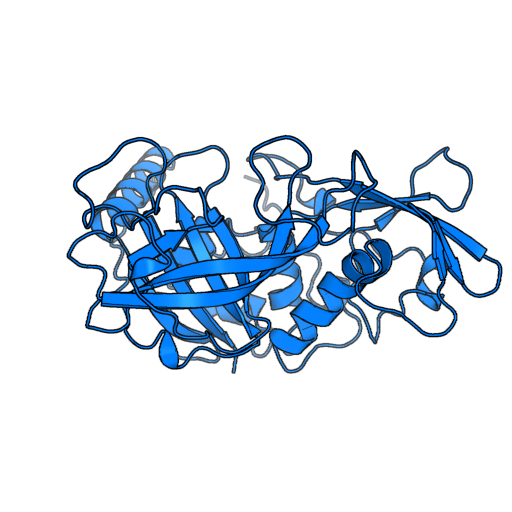1.00 38.72 278 ASP A O 1
ATOM 2093 N N . SER A 1 279 ? 3.720 -15.746 -9.165 1.00 37.59 279 SER A N 1
ATOM 2094 C CA . SER A 1 279 ? 2.926 -16.542 -10.107 1.00 37.59 279 SER A CA 1
ATOM 2095 C C . SER A 1 279 ? 3.752 -17.167 -11.235 1.00 37.59 279 SER A C 1
ATOM 2097 O O . SER A 1 279 ? 3.182 -17.769 -12.156 1.00 37.59 279 SER A O 1
ATOM 2099 N N . ARG A 1 280 ? 5.090 -17.105 -11.175 1.00 41.47 280 ARG A N 1
ATOM 2100 C CA . ARG A 1 280 ? 5.961 -17.977 -11.961 1.00 41.47 280 ARG A CA 1
ATOM 2101 C C . ARG A 1 280 ? 5.623 -19.435 -11.671 1.00 41.47 280 ARG A C 1
ATOM 2103 O O . ARG A 1 280 ? 6.124 -20.064 -10.743 1.00 41.47 280 ARG A O 1
ATOM 2110 N N . ARG A 1 281 ? 4.808 -20.003 -12.560 1.00 38.22 281 ARG A N 1
ATOM 2111 C CA . ARG A 1 281 ? 4.678 -21.441 -12.793 1.00 38.22 281 ARG A CA 1
ATOM 2112 C C . ARG A 1 281 ? 6.068 -22.101 -12.756 1.00 38.22 281 ARG A C 1
ATOM 2114 O O . ARG A 1 281 ? 6.786 -22.099 -13.746 1.00 38.22 281 ARG A O 1
ATOM 2121 N N . ASN A 1 282 ? 6.393 -22.732 -11.633 1.00 36.09 282 ASN A N 1
ATOM 2122 C CA . ASN A 1 282 ? 7.262 -23.904 -11.526 1.00 36.09 282 ASN A CA 1
ATOM 2123 C C . ASN A 1 282 ? 8.732 -23.829 -12.000 1.00 36.09 282 ASN A C 1
ATOM 2125 O O . ASN A 1 282 ? 9.229 -24.882 -12.390 1.00 36.09 282 ASN A O 1
ATOM 2129 N N . SER A 1 283 ? 9.471 -22.707 -11.934 1.00 39.81 283 SER A N 1
ATOM 2130 C CA . SER A 1 283 ? 10.956 -22.771 -12.047 1.00 39.81 283 SER A CA 1
ATOM 2131 C C . SER A 1 283 ? 11.712 -21.436 -11.888 1.00 39.81 283 SER A C 1
ATOM 2133 O O . SER A 1 283 ? 12.252 -20.942 -12.878 1.00 39.81 283 SER A O 1
ATOM 2135 N N . ASN A 1 284 ? 11.878 -20.867 -10.686 1.00 41.34 284 ASN A N 1
ATOM 2136 C CA . ASN A 1 284 ? 13.100 -20.073 -10.460 1.00 41.34 284 ASN A CA 1
ATOM 2137 C C . ASN A 1 284 ? 13.482 -19.926 -8.973 1.00 41.34 284 ASN A C 1
ATOM 2139 O O . ASN A 1 284 ? 12.606 -19.590 -8.180 1.00 41.34 284 ASN A O 1
ATOM 2143 N N . PRO A 1 285 ? 14.753 -20.138 -8.567 1.00 44.56 285 PRO A N 1
ATOM 2144 C CA . PRO A 1 285 ? 15.135 -20.111 -7.155 1.00 44.56 285 PRO A CA 1
ATOM 2145 C C . PRO A 1 285 ? 15.285 -18.720 -6.521 1.00 44.56 285 PRO A C 1
ATOM 2147 O O . PRO A 1 285 ? 15.328 -18.660 -5.299 1.00 44.56 285 PRO A O 1
ATOM 2150 N N . GLN A 1 286 ? 15.423 -17.619 -7.268 1.00 47.72 286 GLN A N 1
ATOM 2151 C CA . GLN A 1 286 ? 15.731 -16.304 -6.675 1.00 47.72 286 GLN A CA 1
ATOM 2152 C C . GLN A 1 286 ? 15.273 -15.152 -7.578 1.00 47.72 286 GLN A C 1
ATOM 2154 O O . GLN A 1 286 ? 15.943 -14.855 -8.559 1.00 47.72 286 GLN A O 1
ATOM 2159 N N . SER A 1 287 ? 14.147 -14.495 -7.277 1.00 50.56 287 SER A N 1
ATOM 2160 C CA . SER A 1 287 ? 13.870 -13.120 -7.748 1.00 50.56 287 SER A CA 1
ATOM 2161 C C . SER A 1 287 ? 12.813 -12.497 -6.837 1.00 50.56 287 SER A C 1
ATOM 2163 O O . SER A 1 287 ? 11.686 -12.975 -6.794 1.00 50.56 287 SER A O 1
ATOM 2165 N N . CYS A 1 288 ? 13.187 -11.477 -6.078 1.00 53.00 288 CYS A N 1
ATOM 2166 C CA . CYS A 1 288 ? 12.306 -10.706 -5.200 1.00 53.00 288 CYS A CA 1
ATOM 2167 C C . CYS A 1 288 ? 11.795 -9.467 -5.948 1.00 53.00 288 CYS A C 1
ATOM 2169 O O . CYS A 1 288 ? 12.596 -8.809 -6.594 1.00 53.00 288 CYS A O 1
ATOM 2171 N N . GLY A 1 289 ? 10.511 -9.116 -5.909 1.00 60.09 289 GLY A N 1
ATOM 2172 C CA . GLY A 1 289 ? 9.995 -7.951 -6.646 1.00 60.09 289 GLY A CA 1
ATOM 2173 C C . GLY A 1 289 ? 8.503 -7.712 -6.425 1.00 60.09 289 GLY A C 1
ATOM 2174 O O . GLY A 1 289 ? 7.901 -8.411 -5.614 1.00 60.09 289 GLY A O 1
ATOM 2175 N N . ILE A 1 290 ? 7.922 -6.737 -7.140 1.00 73.62 290 ILE A N 1
ATOM 2176 C CA . ILE A 1 290 ? 6.474 -6.456 -7.092 1.00 73.62 290 ILE A CA 1
ATOM 2177 C C . ILE A 1 290 ? 5.723 -7.420 -8.005 1.00 73.62 290 ILE A C 1
ATOM 2179 O O . ILE A 1 290 ? 6.069 -7.570 -9.175 1.00 73.62 290 ILE A O 1
ATOM 2183 N N . GLY A 1 291 ? 4.700 -8.080 -7.482 1.00 72.50 291 GLY A N 1
ATOM 2184 C CA . GLY A 1 291 ? 3.865 -9.028 -8.205 1.00 72.50 291 GLY A CA 1
ATOM 2185 C C . GLY A 1 291 ? 2.389 -8.882 -7.859 1.00 72.50 291 GLY A C 1
ATOM 2186 O O . GLY A 1 291 ? 1.988 -7.993 -7.107 1.00 72.50 291 GLY A O 1
ATOM 2187 N N . TYR A 1 292 ? 1.585 -9.773 -8.434 1.00 77.19 292 TYR A N 1
ATOM 2188 C CA . TYR A 1 292 ? 0.199 -9.956 -8.022 1.00 77.19 292 TYR A CA 1
ATOM 2189 C C . TYR A 1 292 ? 0.150 -10.825 -6.764 1.00 77.19 292 TYR A C 1
ATOM 2191 O O . TYR A 1 292 ? 0.726 -11.911 -6.741 1.00 77.19 292 TYR A O 1
ATOM 2199 N N . GLY A 1 293 ? -0.555 -10.348 -5.745 1.00 76.50 293 GLY A N 1
ATOM 2200 C CA . GLY A 1 293 ? -0.834 -11.074 -4.514 1.00 76.50 293 GLY A CA 1
ATOM 2201 C C . GLY A 1 293 ? -2.329 -11.253 -4.290 1.00 76.50 293 GLY A C 1
ATOM 2202 O O . GLY A 1 293 ? -3.141 -10.473 -4.792 1.00 76.50 293 GLY A O 1
ATOM 2203 N N . GLU A 1 294 ? -2.687 -12.273 -3.515 1.00 83.69 294 GLU A N 1
ATOM 2204 C CA . GLU A 1 294 ? -4.048 -12.485 -3.028 1.00 83.69 294 GLU A CA 1
ATOM 2205 C C . GLU A 1 294 ? -4.013 -12.817 -1.541 1.00 83.69 294 GLU A C 1
ATOM 2207 O O . GLU A 1 294 ? -3.310 -13.738 -1.135 1.00 83.69 294 GLU A O 1
ATOM 2212 N N . LEU A 1 295 ? -4.807 -12.103 -0.744 1.00 87.56 295 LEU A N 1
ATOM 2213 C CA . LEU A 1 295 ? -5.005 -12.390 0.678 1.00 87.56 295 LEU A CA 1
ATOM 2214 C C . LEU A 1 295 ? -6.488 -12.342 1.040 1.00 87.56 295 LEU A C 1
ATOM 2216 O O . LEU A 1 295 ? -7.318 -11.806 0.297 1.00 87.56 295 LEU A O 1
ATOM 2220 N N . LEU A 1 296 ? -6.811 -12.849 2.228 1.00 91.94 296 LEU A N 1
ATOM 2221 C CA . LEU A 1 296 ? -8.114 -12.629 2.842 1.00 91.94 296 LEU A CA 1
ATOM 2222 C C . LEU A 1 296 ? -8.028 -11.456 3.821 1.00 91.94 296 LEU A C 1
ATOM 2224 O O . LEU A 1 296 ? -7.222 -11.482 4.747 1.00 91.94 296 LEU A O 1
ATOM 2228 N N . LEU A 1 297 ? -8.889 -10.454 3.656 1.00 94.69 297 LEU A N 1
ATOM 2229 C CA . LEU A 1 297 ? -9.190 -9.460 4.681 1.00 94.69 297 LEU A CA 1
ATOM 2230 C C . LEU A 1 297 ? -10.411 -9.896 5.484 1.00 94.69 297 LEU A C 1
ATOM 2232 O O . LEU A 1 297 ? -11.459 -10.248 4.939 1.00 94.69 297 LEU A O 1
ATOM 2236 N N . LEU A 1 298 ? -10.276 -9.842 6.800 1.00 95.88 298 LEU A N 1
ATOM 2237 C CA . LEU A 1 298 ? -11.304 -10.221 7.756 1.00 95.88 298 LEU A CA 1
ATOM 2238 C C . LEU A 1 298 ? -11.981 -8.957 8.258 1.00 95.88 298 LEU A C 1
ATOM 2240 O O . LEU A 1 298 ? -11.299 -8.022 8.670 1.00 95.88 298 LEU A O 1
ATOM 2244 N N . ALA A 1 299 ? -13.309 -8.931 8.263 1.00 97.12 299 ALA A N 1
ATOM 2245 C CA . ALA A 1 299 ? -14.072 -7.775 8.703 1.00 97.12 299 ALA A CA 1
ATOM 2246 C C . ALA A 1 299 ? -15.136 -8.126 9.746 1.00 97.12 299 ALA A C 1
ATOM 2248 O O . ALA A 1 299 ? -15.688 -9.232 9.777 1.00 97.12 299 ALA A O 1
ATOM 2249 N N . ASN A 1 300 ? -15.416 -7.162 10.622 1.00 96.62 300 ASN A N 1
ATOM 2250 C CA . ASN A 1 300 ? -16.462 -7.272 11.636 1.00 96.62 300 ASN A CA 1
ATOM 2251 C C . ASN A 1 300 ? -17.861 -6.966 11.061 1.00 96.62 300 ASN A C 1
ATOM 2253 O O . ASN A 1 300 ? -18.059 -6.842 9.848 1.00 96.62 300 ASN A O 1
ATOM 2257 N N . GLU A 1 301 ? -18.861 -6.878 11.940 1.00 96.19 301 GLU A N 1
ATOM 2258 C CA . GLU A 1 301 ? -20.250 -6.588 11.559 1.00 96.19 301 GLU A CA 1
ATOM 2259 C C . GLU A 1 301 ? -20.416 -5.197 10.934 1.00 96.19 301 GLU A C 1
ATOM 2261 O O . GLU A 1 301 ? -21.261 -5.005 10.065 1.00 96.19 301 GLU A O 1
ATOM 2266 N N . GLN A 1 302 ? -19.580 -4.242 11.342 1.00 96.44 302 GLN A N 1
ATOM 2267 C CA . GLN A 1 302 ? -19.558 -2.874 10.836 1.00 96.44 302 GLN A CA 1
ATOM 2268 C C . GLN A 1 302 ? -18.754 -2.739 9.540 1.00 96.44 302 GLN A C 1
ATOM 2270 O O . GLN A 1 302 ? -18.559 -1.623 9.083 1.00 96.44 302 GLN A O 1
ATOM 2275 N N . ASP A 1 303 ? -18.280 -3.833 8.938 1.00 96.69 303 ASP A N 1
ATOM 2276 C CA . ASP A 1 303 ? -17.475 -3.788 7.711 1.00 96.69 303 ASP A CA 1
ATOM 2277 C C . ASP A 1 303 ? -16.144 -3.021 7.880 1.00 96.69 303 ASP A C 1
ATOM 2279 O O . ASP A 1 303 ? -15.667 -2.343 6.967 1.00 96.69 303 ASP A O 1
ATOM 2283 N N . GLN A 1 304 ? -15.561 -3.105 9.081 1.00 97.06 304 GLN A N 1
ATOM 2284 C CA . GLN A 1 304 ? -14.214 -2.622 9.395 1.00 97.06 304 GLN A CA 1
ATOM 2285 C C . GLN A 1 304 ? -13.225 -3.788 9.251 1.00 97.06 304 GLN A C 1
ATOM 2287 O O . GLN A 1 304 ? -13.522 -4.869 9.772 1.00 97.06 304 GLN A O 1
ATOM 2292 N N . PRO A 1 305 ? -12.063 -3.613 8.596 1.00 96.06 305 PRO A N 1
ATOM 2293 C CA . PRO A 1 305 ? -11.053 -4.662 8.508 1.00 96.06 305 PRO A CA 1
ATOM 2294 C C . PRO A 1 305 ? -10.399 -4.878 9.879 1.00 96.06 305 PRO A C 1
ATOM 2296 O O . PRO A 1 305 ? -9.746 -3.987 10.404 1.00 96.06 305 PRO A O 1
ATOM 2299 N N . VAL A 1 306 ? -10.576 -6.057 10.468 1.00 94.75 306 VAL A N 1
ATOM 2300 C CA . VAL A 1 306 ? -10.102 -6.418 11.819 1.00 94.75 306 VAL A CA 1
ATOM 2301 C C . VAL A 1 306 ? -8.956 -7.424 11.813 1.00 94.75 306 VAL A C 1
ATOM 2303 O O . VAL A 1 306 ? -8.352 -7.677 12.855 1.00 94.75 306 VAL A O 1
ATOM 2306 N N . GLY A 1 307 ? -8.660 -8.010 10.656 1.00 92.44 307 GLY A N 1
ATOM 2307 C CA . GLY A 1 307 ? -7.580 -8.968 10.496 1.00 92.44 307 GLY A CA 1
ATOM 2308 C C . GLY A 1 307 ? -7.305 -9.314 9.042 1.00 92.44 307 GLY A C 1
ATOM 2309 O O . GLY A 1 307 ? -8.000 -8.845 8.139 1.00 92.44 307 GLY A O 1
ATOM 2310 N N . PHE A 1 308 ? -6.303 -10.154 8.825 1.00 90.69 308 PHE A N 1
ATOM 2311 C CA . PHE A 1 308 ? -5.934 -10.658 7.509 1.00 90.69 308 PHE A CA 1
ATOM 2312 C C . PHE A 1 308 ? -5.352 -12.075 7.591 1.00 90.69 308 PHE A C 1
ATOM 2314 O O . PHE A 1 308 ? -4.931 -12.530 8.656 1.00 90.69 308 PHE A O 1
ATOM 2321 N N . VAL A 1 309 ? -5.327 -12.764 6.451 1.00 86.81 309 VAL A N 1
ATOM 2322 C CA . VAL A 1 309 ? -4.692 -14.073 6.253 1.00 86.81 309 VAL A CA 1
ATOM 2323 C C . VAL A 1 309 ? -3.908 -14.023 4.939 1.00 86.81 309 VAL A C 1
ATOM 2325 O O . VAL A 1 309 ? -4.522 -13.829 3.889 1.00 86.81 309 VAL A O 1
ATOM 2328 N N . PHE A 1 310 ? -2.582 -14.190 4.982 1.00 75.88 310 PHE A N 1
ATOM 2329 C CA . PHE A 1 310 ? -1.724 -14.115 3.787 1.00 75.88 310 PHE A CA 1
ATOM 2330 C C . PHE A 1 310 ? -1.791 -15.369 2.905 1.00 75.88 310 PHE A C 1
ATOM 2332 O O . PHE A 1 310 ? -1.678 -15.269 1.687 1.00 75.88 310 PHE A O 1
ATOM 2339 N N . GLY A 1 311 ? -2.032 -16.544 3.490 1.00 69.75 311 GLY A N 1
ATOM 2340 C CA . GLY A 1 311 ? -2.138 -17.802 2.753 1.00 69.75 311 GLY A CA 1
ATOM 2341 C C . GLY A 1 311 ? -3.229 -18.718 3.307 1.00 69.75 311 GLY A C 1
ATOM 2342 O O . GLY A 1 311 ? -3.532 -18.661 4.494 1.00 69.75 311 GLY A O 1
ATOM 2343 N N . PRO A 1 312 ? -3.806 -19.614 2.490 1.00 61.38 312 PRO A N 1
ATOM 2344 C CA . PRO A 1 312 ? -4.937 -20.461 2.893 1.00 61.38 312 PRO A CA 1
ATOM 2345 C C . PRO A 1 312 ? -4.633 -21.397 4.078 1.00 61.38 312 PRO A C 1
ATOM 2347 O O . PRO A 1 312 ? -5.553 -21.885 4.729 1.00 61.38 312 PRO A O 1
ATOM 2350 N N . GLU A 1 313 ? -3.354 -21.657 4.359 1.00 67.56 313 GLU A N 1
ATOM 2351 C CA . GLU A 1 313 ? -2.901 -22.487 5.483 1.00 67.56 313 GLU A CA 1
ATOM 2352 C C . GLU A 1 313 ? -2.383 -21.663 6.676 1.00 67.56 313 GLU A C 1
ATOM 2354 O O . GLU A 1 313 ? -2.057 -22.229 7.723 1.00 67.56 313 GLU A O 1
ATOM 2359 N N . GLU A 1 314 ? -2.302 -20.337 6.543 1.00 73.12 314 GLU A N 1
ATOM 2360 C CA . GLU A 1 314 ? -1.803 -19.455 7.594 1.00 73.12 314 GLU A CA 1
ATOM 2361 C C . GLU A 1 314 ? -2.879 -19.122 8.625 1.00 73.12 314 GLU A C 1
ATOM 2363 O O . GLU A 1 314 ? -4.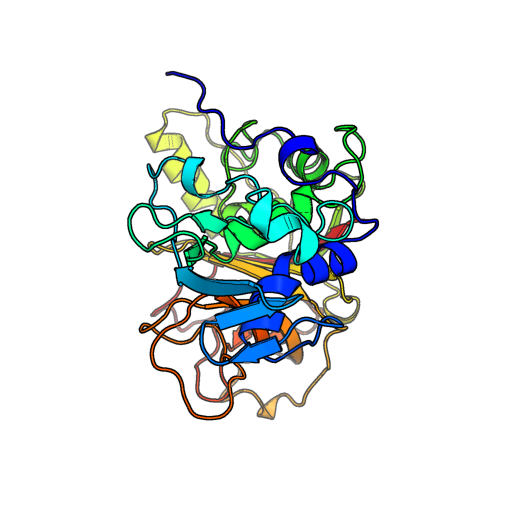084 -19.121 8.360 1.00 73.12 314 GLU A O 1
ATOM 2368 N N . ARG A 1 315 ? -2.431 -18.832 9.848 1.00 78.69 315 ARG A N 1
ATOM 2369 C CA . ARG A 1 315 ? -3.337 -18.389 10.904 1.00 78.69 315 ARG A CA 1
ATOM 2370 C C . ARG A 1 315 ? -3.740 -16.933 10.665 1.00 78.69 315 ARG A C 1
ATOM 2372 O O . ARG A 1 315 ? -2.904 -16.136 10.252 1.00 78.69 315 ARG A O 1
ATOM 2379 N N . PRO A 1 316 ? -4.988 -16.559 10.988 1.00 85.31 316 PRO A N 1
ATOM 2380 C CA . PRO A 1 316 ? -5.389 -15.162 10.997 1.00 85.31 316 PRO A CA 1
ATOM 2381 C C . PRO A 1 316 ? -4.533 -14.285 11.909 1.00 85.31 316 PRO A C 1
ATOM 2383 O O . PRO A 1 316 ? -4.299 -14.622 13.071 1.00 85.31 316 PRO A O 1
ATOM 2386 N N . HIS A 1 317 ? -4.162 -13.115 11.397 1.00 86.44 317 HIS A N 1
ATOM 2387 C CA . HIS A 1 317 ? -3.595 -12.018 12.170 1.00 86.44 317 HIS A CA 1
ATOM 2388 C C . HIS A 1 317 ? -4.684 -10.985 12.439 1.00 86.44 317 HIS A C 1
ATOM 2390 O O . HIS A 1 317 ? -5.441 -10.635 11.536 1.00 86.44 317 HIS A O 1
ATOM 2396 N N . TYR A 1 318 ? -4.763 -10.481 13.668 1.00 89.12 318 TYR A N 1
ATOM 2397 C CA . TYR A 1 318 ? -5.812 -9.552 14.090 1.00 89.12 318 TYR A CA 1
ATOM 2398 C C . TYR A 1 318 ? -5.235 -8.291 14.705 1.00 89.12 318 TYR A C 1
ATOM 2400 O O . TYR A 1 318 ? -4.182 -8.335 15.343 1.00 89.12 318 TYR A O 1
ATOM 2408 N N . VAL A 1 319 ? -5.980 -7.189 14.585 1.00 86.25 319 VAL A N 1
ATOM 2409 C CA . VAL A 1 319 ? -5.694 -5.962 15.333 1.00 86.25 319 VAL A CA 1
ATOM 2410 C C . VAL A 1 319 ? -5.723 -6.258 16.836 1.00 86.25 319 VAL A C 1
ATOM 2412 O O . VAL A 1 319 ? -6.627 -6.916 17.363 1.00 86.25 319 VAL A O 1
ATOM 2415 N N . THR A 1 320 ? -4.694 -5.781 17.527 1.00 81.19 320 THR A N 1
ATOM 2416 C CA . THR A 1 320 ? -4.471 -5.975 18.960 1.00 81.19 320 THR A CA 1
ATOM 2417 C C . THR A 1 320 ? -5.667 -5.476 19.765 1.00 81.19 320 THR A C 1
ATOM 2419 O O . THR A 1 320 ? -6.281 -4.467 19.429 1.00 81.19 320 THR A O 1
ATOM 2422 N N . GLY A 1 321 ? -6.014 -6.197 20.834 1.00 73.31 321 GLY A N 1
ATOM 2423 C CA . GLY A 1 321 ? -7.185 -5.896 21.663 1.00 73.31 321 GLY A CA 1
ATOM 2424 C C . GLY A 1 321 ? -8.497 -6.504 21.155 1.00 73.31 321 GLY A C 1
ATOM 2425 O O . GLY A 1 321 ? -9.479 -6.494 21.894 1.00 73.31 321 GLY A O 1
ATOM 2426 N N . LEU A 1 322 ? -8.514 -7.086 19.948 1.00 75.31 322 LEU A N 1
ATOM 2427 C CA . LEU A 1 322 ? -9.650 -7.869 19.447 1.00 75.31 322 LEU A CA 1
ATOM 2428 C C . LEU A 1 322 ? -9.480 -9.376 19.700 1.00 75.31 322 LEU A C 1
ATOM 2430 O O . LEU A 1 322 ? -10.458 -10.052 20.006 1.00 75.31 322 LEU A O 1
ATOM 2434 N N . SER A 1 323 ? -8.250 -9.895 19.619 1.00 67.62 323 SER A N 1
ATOM 2435 C CA . SER A 1 323 ? -7.922 -11.316 19.829 1.00 67.62 323 SER A CA 1
ATOM 2436 C C . SER A 1 323 ? -7.430 -11.611 21.254 1.00 67.62 323 SER A C 1
ATOM 2438 O O . SER A 1 323 ? -6.740 -10.793 21.862 1.00 67.62 323 SER A O 1
ATOM 2440 N N . GLN A 1 324 ? -7.751 -12.804 21.776 1.00 54.47 324 GLN A N 1
ATOM 2441 C CA . GLN A 1 324 ? -7.208 -13.333 23.042 1.00 54.47 324 GLN A CA 1
ATOM 2442 C C . GLN A 1 324 ? -5.869 -14.072 22.868 1.00 54.47 324 GLN A C 1
ATOM 2444 O O . GLN A 1 324 ? -5.208 -14.387 23.857 1.00 54.47 324 GLN A O 1
ATOM 2449 N N . LEU A 1 325 ? -5.475 -14.362 21.626 1.00 55.47 325 LEU A N 1
ATOM 2450 C CA . LEU A 1 325 ? -4.239 -15.057 21.279 1.00 55.47 325 LEU A CA 1
ATOM 2451 C C . LEU A 1 325 ? -3.209 -14.012 20.841 1.00 55.47 325 LEU A C 1
ATOM 2453 O O . LEU A 1 325 ? -3.170 -13.615 19.679 1.00 55.47 325 LEU A O 1
ATOM 2457 N N . ALA A 1 326 ? -2.420 -13.526 21.794 1.00 51.62 326 ALA A N 1
ATOM 2458 C CA . ALA A 1 326 ? -1.340 -12.579 21.553 1.00 51.62 326 ALA A CA 1
ATOM 2459 C C . ALA A 1 326 ? -0.004 -13.323 21.537 1.00 51.62 326 ALA A C 1
ATOM 2461 O O . ALA A 1 326 ? 0.742 -13.215 22.493 1.00 51.62 326 ALA A O 1
ATOM 2462 N N . ASP A 1 327 ? 0.281 -14.094 20.491 1.00 50.06 327 ASP A N 1
ATOM 2463 C CA . ASP A 1 327 ? 1.621 -14.645 20.275 1.00 50.06 327 ASP A CA 1
ATOM 2464 C C . ASP A 1 327 ? 1.829 -14.837 18.769 1.00 50.06 327 ASP A C 1
ATOM 2466 O O . ASP A 1 327 ? 1.377 -15.824 18.197 1.00 50.06 327 ASP A O 1
ATOM 2470 N N . GLU A 1 328 ? 2.406 -13.814 18.123 1.00 56.97 328 GLU A N 1
ATOM 2471 C CA . GLU A 1 328 ? 3.528 -13.901 17.159 1.00 56.97 328 GLU A CA 1
ATOM 2472 C C . GLU A 1 328 ? 3.664 -12.610 16.318 1.00 56.97 328 GLU A C 1
ATOM 2474 O O . GLU A 1 328 ? 4.786 -12.207 16.027 1.00 56.97 328 GLU A O 1
ATOM 2479 N N . LEU A 1 329 ? 2.573 -11.879 16.034 1.00 67.06 329 LEU A N 1
ATOM 2480 C CA . LEU A 1 329 ? 2.588 -10.572 15.342 1.00 67.06 329 LEU A CA 1
ATOM 2481 C C . LEU A 1 329 ? 1.546 -9.610 15.938 1.00 67.06 329 LEU A C 1
ATOM 2483 O O . LEU A 1 329 ? 0.346 -9.880 15.903 1.00 67.06 329 LEU A O 1
ATOM 2487 N N . VAL A 1 330 ? 2.003 -8.477 16.481 1.00 77.00 330 VAL A N 1
ATOM 2488 C CA . VAL A 1 330 ? 1.148 -7.472 17.140 1.00 77.00 330 VAL A CA 1
ATOM 2489 C C . VAL A 1 330 ? 0.683 -6.446 16.107 1.00 77.00 330 VAL A C 1
ATOM 2491 O O . VAL A 1 330 ? 1.364 -5.451 15.853 1.00 77.00 330 VAL A O 1
ATOM 2494 N N . VAL A 1 331 ? -0.465 -6.703 15.474 1.00 85.25 331 VAL A N 1
ATOM 2495 C CA . VAL A 1 331 ? -1.054 -5.777 14.493 1.00 85.25 331 VAL A CA 1
ATOM 2496 C C . VAL A 1 331 ? -1.686 -4.600 15.227 1.00 85.25 331 VAL A C 1
ATOM 2498 O O . VAL A 1 331 ? -2.531 -4.771 16.103 1.00 85.25 331 VAL A O 1
ATOM 2501 N N . ALA A 1 332 ? -1.278 -3.392 14.875 1.00 85.94 332 ALA A N 1
ATOM 2502 C CA . ALA A 1 332 ? -1.733 -2.147 15.480 1.00 85.94 332 ALA A CA 1
ATOM 2503 C C . ALA A 1 332 ? -2.817 -1.465 14.650 1.00 85.94 332 ALA A C 1
ATOM 2505 O O . ALA A 1 332 ? -3.694 -0.806 15.203 1.00 85.94 332 ALA A O 1
ATOM 2506 N N . ALA A 1 333 ? -2.745 -1.618 13.329 1.00 89.38 333 ALA A N 1
ATOM 2507 C CA . ALA A 1 333 ? -3.618 -0.941 12.390 1.00 89.38 333 ALA A CA 1
ATOM 2508 C C . ALA A 1 333 ? -3.775 -1.741 11.100 1.00 89.38 333 ALA A C 1
ATOM 2510 O O . ALA A 1 333 ? -2.808 -2.306 10.589 1.00 89.38 333 ALA A O 1
ATOM 2511 N N . ILE A 1 334 ? -4.990 -1.729 10.563 1.00 93.88 334 ILE A N 1
ATOM 2512 C CA . ILE A 1 334 ? -5.295 -2.116 9.190 1.00 93.88 334 ILE A CA 1
ATOM 2513 C C . ILE A 1 334 ? -6.131 -0.995 8.594 1.00 93.88 334 ILE A C 1
ATOM 2515 O O . ILE A 1 334 ? -7.208 -0.698 9.112 1.00 93.88 334 ILE A O 1
ATOM 2519 N N . THR A 1 335 ? -5.655 -0.374 7.521 1.00 94.81 335 THR A N 1
ATOM 2520 C CA . THR A 1 335 ? -6.319 0.780 6.915 1.00 94.81 335 THR A CA 1
ATOM 2521 C C . THR A 1 335 ? -6.389 0.673 5.402 1.00 94.81 335 THR A C 1
ATOM 2523 O O . THR A 1 335 ? -5.546 0.058 4.751 1.00 94.81 335 THR A O 1
ATOM 2526 N N . VAL A 1 336 ? -7.451 1.257 4.856 1.00 96.62 336 VAL A N 1
ATOM 2527 C CA . VAL A 1 336 ? -7.724 1.376 3.430 1.00 96.62 336 VAL A CA 1
ATOM 2528 C C . VAL A 1 336 ? -7.943 2.848 3.122 1.00 96.62 336 VAL A C 1
ATOM 2530 O O . VAL A 1 336 ? -8.789 3.488 3.753 1.00 96.62 336 VAL A O 1
ATOM 2533 N N . ALA A 1 337 ? -7.200 3.391 2.163 1.00 94.50 337 ALA A N 1
ATOM 2534 C CA . ALA A 1 337 ? -7.276 4.798 1.793 1.00 94.50 337 ALA A CA 1
ATOM 2535 C C . ALA A 1 337 ? -7.315 5.004 0.281 1.00 94.50 337 ALA A C 1
ATOM 2537 O O . ALA A 1 337 ? -6.776 4.217 -0.495 1.00 94.50 337 ALA A O 1
ATOM 2538 N N . ARG A 1 338 ? -7.944 6.102 -0.130 1.00 95.06 338 ARG A N 1
ATOM 2539 C CA . ARG A 1 338 ? -8.174 6.460 -1.528 1.00 95.06 338 ARG A CA 1
ATOM 2540 C C . ARG A 1 338 ? -7.673 7.859 -1.814 1.00 95.06 338 ARG A C 1
ATOM 2542 O O . ARG A 1 338 ? -7.978 8.777 -1.058 1.00 95.06 338 ARG A O 1
ATOM 2549 N N . PHE A 1 339 ? -6.994 8.026 -2.941 1.00 92.94 339 PHE A N 1
ATOM 2550 C CA . PHE A 1 339 ? -6.719 9.339 -3.511 1.00 92.94 339 PHE A CA 1
ATOM 2551 C C . PHE A 1 339 ? -7.767 9.674 -4.581 1.00 92.94 339 PHE A C 1
ATOM 2553 O O . PHE A 1 339 ? -8.049 8.838 -5.441 1.00 92.94 339 PHE A O 1
ATOM 2560 N N . GLN A 1 340 ? -8.355 10.869 -4.498 1.00 87.62 340 GLN A N 1
ATOM 2561 C CA . GLN A 1 340 ? -9.343 11.411 -5.442 1.00 87.62 340 GLN A CA 1
ATOM 2562 C C . GLN A 1 340 ? -8.688 12.310 -6.481 1.00 87.62 340 GLN A C 1
ATOM 2564 O O . GLN A 1 340 ? -7.835 13.136 -6.091 1.00 87.62 340 GLN A O 1
#

Radius of gyration: 19.83 Å; chains: 1; bounding box: 52×45×56 Å

pLDDT: mean 72.69, std 17.74, range [22.83, 97.31]

Sequence (340 aa):
MLP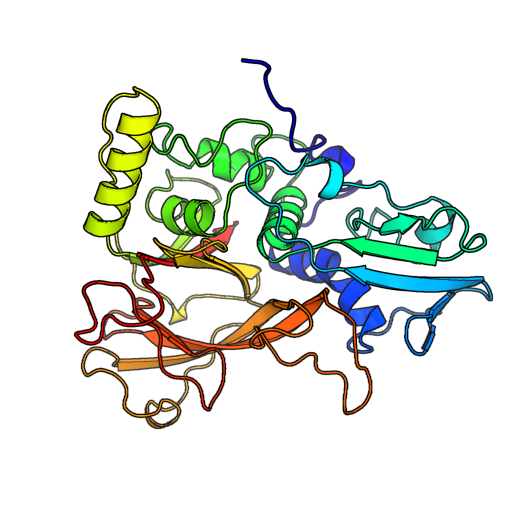INYFAGPEAYNSDFFNSTAEASFAVSTPYLVAQGNISIPDVTVSGETVSFNNIAFTVLTNYINPGPNSSGENYYTETPAAFEPVWPKPLYPDAVFTPVTGAGGGTFTGTLDCVGFGCRVITAVGSNDPQNNAYSLLHQQVDFDAIHFAAPGIVPTALEIAIAFPVLLPGRWSYVAGCISASTIQEAENEESQKLNQPLKTYTGESQSGLSTAQAGDIVSFGYTAGHSNGHFMVLTAVPERVPLDEVLNPESFVKQVYRISVYDSTDAGGSLHFNDSRRNSNPQSCGIGYGELLLLANEQDQPVGFVFGPEERPHYVTGLSQLADELVVAAITVARFQ